Protein AF-A0A7V8ZS52-F1 (afdb_monomer_lite)

pLDDT: mean 86.63, std 11.84, range [54.47, 98.31]

Secondary structure (DSSP, 8-state):
---HHHHHHHHHSHHHHHHHHHHSEEETTTTEEE--HHHHTT------TTS-HHHHHHHHHHHHHHTTSPPPPSS-HHHHHHHHHHHTT-HHHHHTS----GGG-HHHHHHHHHHHHHTT---HHHHHHHHHHHHHHHHHHHHHHHHHHHHHHHHHHHHHHSSS--HHHHHHHHHHHHHHH-GGG---IIIIIS-TTS---PPPPPTT----

Sequence (212 aa):
MDDPFLWGGLLNATLVMLSSFQFGRSMGNEGNWSTMVVDVNLMLVPDPRDADSKALTRVAKAFNELKKRKALQFLSERRMREMAYRRGSKEAALESLSDVSELEMPDRRELDDAVLQLIGIKSRAERKTMIDALYAYLREFFEATRQKEEKAIANKNTSKRRAAASPNDIADQIYQQLSEHEPRWLRHYDPDFVSSYRDYMVYETPDDGEPM

Foldseek 3Di:
DPDPLLVLLQCLALQQVVQCVVQWDDDPLQRDTDDDPVSVVRTDTQDQPPFDPVLSVQLSVLSVVVVVDDAFALFFPLVLCVLVCVVVVNVVVSVPGDRDHNLPDVSNLSSNLSSCVRNPPVDSVVSVVVSVVSSVVVSVVVVVSSVSVSVVVVVVVVCVVDPHQDPVNVVVVVVVVCVVPPVVVDDDCPPRVPPPPDDDDDDDQDPVRDDD

Radius of gyration: 29.05 Å; chains: 1; bounding box: 70×57×80 Å

Structure (mmCIF, N/CA/C/O backbone):
data_AF-A0A7V8ZS52-F1
#
_entry.id   AF-A0A7V8ZS52-F1
#
loop_
_atom_site.group_PDB
_atom_site.id
_atom_site.type_symbol
_atom_site.label_atom_id
_atom_site.label_alt_id
_atom_site.label_comp_id
_atom_site.label_asym_id
_atom_site.label_entity_id
_atom_site.label_seq_id
_atom_site.pdbx_PDB_ins_code
_atom_site.Cartn_x
_atom_site.Cartn_y
_atom_site.Cartn_z
_atom_site.occupancy
_atom_site.B_iso_or_equiv
_atom_site.auth_seq_id
_atom_site.auth_comp_id
_atom_site.auth_asym_id
_atom_site.auth_atom_id
_atom_site.pdbx_PDB_model_num
ATOM 1 N N . MET A 1 1 ? -26.255 2.587 11.596 1.00 61.72 1 MET A N 1
ATOM 2 C CA . MET A 1 1 ? -25.104 1.919 10.954 1.00 61.72 1 MET A CA 1
ATOM 3 C C . MET A 1 1 ? -24.668 2.640 9.669 1.00 61.72 1 MET A C 1
ATOM 5 O O . MET A 1 1 ? -23.772 2.154 8.991 1.00 61.72 1 MET A O 1
ATOM 9 N N . ASP A 1 2 ? -25.223 3.829 9.390 1.00 78.25 2 ASP A N 1
ATOM 10 C CA . ASP A 1 2 ? -24.939 4.634 8.193 1.00 78.25 2 ASP A CA 1
ATOM 11 C C . ASP A 1 2 ? -24.047 5.834 8.529 1.00 78.25 2 ASP A C 1
ATOM 13 O O . ASP A 1 2 ? -24.386 6.973 8.229 1.00 78.25 2 ASP A O 1
ATOM 17 N N . ASP A 1 3 ? -22.933 5.603 9.227 1.00 90.75 3 ASP A N 1
ATOM 18 C CA . ASP A 1 3 ? -21.923 6.649 9.413 1.00 90.75 3 ASP A CA 1
ATOM 19 C C . ASP A 1 3 ? -20.982 6.648 8.193 1.00 90.75 3 ASP A C 1
ATOM 21 O O . ASP A 1 3 ? -20.223 5.685 8.014 1.00 90.75 3 ASP A O 1
ATOM 25 N N . PRO A 1 4 ? -20.993 7.697 7.344 1.00 94.00 4 PRO A N 1
ATOM 26 C CA . PRO A 1 4 ? -20.121 7.764 6.176 1.00 94.00 4 PRO A CA 1
ATOM 27 C C . PRO A 1 4 ? -18.636 7.764 6.545 1.00 94.00 4 PRO A C 1
ATOM 29 O O . PRO A 1 4 ? -17.811 7.300 5.759 1.00 94.00 4 PRO A O 1
ATOM 32 N N . PHE A 1 5 ? -18.275 8.268 7.730 1.00 96.12 5 PHE A N 1
ATOM 33 C CA . PHE A 1 5 ? -16.885 8.292 8.178 1.00 96.12 5 PHE A CA 1
ATOM 34 C C . PHE A 1 5 ? -16.399 6.917 8.609 1.00 96.12 5 PHE A C 1
ATOM 36 O O . PHE A 1 5 ? -15.251 6.569 8.335 1.00 96.12 5 PHE A O 1
ATOM 43 N N . LEU A 1 6 ? -17.268 6.124 9.234 1.00 96.06 6 LEU A N 1
ATOM 44 C CA . LEU A 1 6 ? -16.971 4.736 9.559 1.00 96.06 6 LEU A CA 1
ATOM 45 C C . LEU A 1 6 ? -16.709 3.933 8.283 1.00 96.06 6 LEU A C 1
ATOM 47 O O . LEU A 1 6 ? -15.631 3.363 8.139 1.00 96.06 6 LEU A O 1
ATOM 51 N N . TRP A 1 7 ? -17.655 3.929 7.338 1.00 95.38 7 TRP A N 1
ATOM 52 C CA . TRP A 1 7 ? -17.501 3.188 6.082 1.00 95.38 7 TRP A CA 1
ATOM 53 C C . TRP A 1 7 ? -16.330 3.702 5.248 1.00 95.38 7 TRP A C 1
ATOM 55 O O . TRP A 1 7 ? -15.560 2.904 4.718 1.00 95.38 7 TRP A O 1
ATOM 65 N N . GLY A 1 8 ? -16.141 5.022 5.191 1.00 95.25 8 GLY A N 1
ATOM 66 C CA . GLY A 1 8 ? -14.978 5.625 4.552 1.00 95.25 8 GLY A CA 1
ATOM 67 C C . GLY A 1 8 ? -13.664 5.138 5.162 1.00 95.25 8 GLY A C 1
ATOM 68 O O . GLY A 1 8 ? -12.748 4.786 4.420 1.00 95.25 8 GLY A O 1
ATOM 69 N N . GLY A 1 9 ? -13.591 5.034 6.491 1.00 96.88 9 GLY A N 1
ATOM 70 C CA . GLY A 1 9 ? -12.429 4.501 7.196 1.00 96.88 9 GLY A CA 1
ATOM 71 C C . GLY A 1 9 ? -12.190 3.018 6.941 1.00 96.88 9 GLY A C 1
ATOM 72 O O . GLY A 1 9 ? -11.068 2.635 6.619 1.00 96.88 9 GLY A O 1
ATOM 73 N N . LEU A 1 10 ? -13.237 2.193 7.018 1.00 96.31 10 LEU A N 1
ATOM 74 C CA . LEU A 1 10 ? -13.138 0.7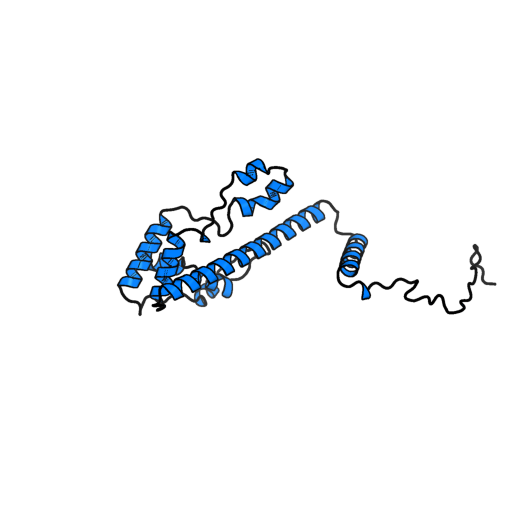57 6.749 1.00 96.31 10 LEU A CA 1
ATOM 75 C C . LEU A 1 10 ? -12.646 0.484 5.325 1.00 96.31 10 LEU A C 1
ATOM 77 O O . LEU A 1 10 ? -11.721 -0.299 5.139 1.00 96.31 10 LEU A O 1
ATOM 81 N N . LEU A 1 11 ? -13.212 1.168 4.330 1.00 94.81 11 LEU A N 1
ATOM 82 C CA . LEU A 1 11 ? -12.857 0.971 2.923 1.00 94.81 11 LEU A CA 1
ATOM 83 C C . LEU A 1 11 ? -11.490 1.569 2.549 1.00 94.81 11 LEU A C 1
ATOM 85 O O . LEU A 1 11 ? -10.880 1.116 1.585 1.00 94.81 11 LEU A O 1
ATOM 89 N N . ASN A 1 12 ? -10.987 2.555 3.304 1.00 95.31 12 ASN A N 1
ATOM 90 C CA . ASN A 1 12 ? -9.636 3.109 3.122 1.00 95.31 12 ASN A CA 1
ATOM 91 C C . ASN A 1 12 ? -8.557 2.378 3.932 1.00 95.31 12 ASN A C 1
ATOM 93 O O . ASN A 1 12 ? -7.375 2.715 3.813 1.00 95.31 12 ASN A O 1
ATOM 97 N N . ALA A 1 13 ? -8.940 1.384 4.735 1.00 96.19 13 ALA A N 1
ATOM 98 C CA . ALA A 1 13 ? -7.996 0.571 5.477 1.00 96.19 13 ALA A CA 1
ATOM 99 C C . ALA A 1 13 ? -7.045 -0.155 4.522 1.00 96.19 13 ALA A C 1
ATOM 101 O O . ALA A 1 13 ? -7.438 -0.711 3.492 1.00 96.19 13 ALA A O 1
ATOM 102 N N . THR A 1 14 ? -5.778 -0.219 4.901 1.00 95.62 14 THR A N 1
ATOM 103 C CA . THR A 1 14 ? -4.733 -0.888 4.132 1.00 95.62 14 THR A CA 1
ATOM 104 C C . THR A 1 14 ? -5.001 -2.393 4.002 1.00 95.62 14 THR A C 1
ATOM 106 O O . THR A 1 14 ? -4.672 -2.995 2.982 1.00 95.62 14 THR A O 1
ATOM 109 N N . LEU A 1 15 ? -5.703 -2.992 4.968 1.00 94.06 15 LEU A N 1
ATOM 110 C CA . LEU A 1 15 ? -6.184 -4.372 4.873 1.00 94.06 15 LEU A CA 1
ATOM 111 C C . LEU A 1 15 ? -7.194 -4.574 3.725 1.00 94.06 15 LEU A C 1
ATOM 113 O O . LEU A 1 15 ? -7.116 -5.563 3.000 1.00 94.06 15 LEU A O 1
ATOM 117 N N . VAL A 1 16 ? -8.115 -3.627 3.519 1.00 93.94 16 VAL A N 1
ATOM 118 C CA . VAL A 1 16 ? -9.109 -3.706 2.432 1.00 93.94 16 VAL A CA 1
ATOM 119 C C . VAL A 1 16 ? -8.445 -3.492 1.074 1.00 93.94 16 VAL A C 1
ATOM 121 O O . VAL A 1 16 ? -8.794 -4.155 0.099 1.00 93.94 16 VAL A O 1
ATOM 124 N N . MET A 1 17 ? -7.419 -2.642 1.012 1.00 91.12 17 MET A N 1
ATOM 125 C CA . MET A 1 17 ? -6.583 -2.516 -0.181 1.00 91.12 17 MET A CA 1
ATOM 126 C C . MET A 1 17 ? -5.888 -3.840 -0.531 1.00 91.12 17 MET A C 1
ATOM 128 O O . MET A 1 17 ? -5.939 -4.250 -1.688 1.00 91.12 17 MET A O 1
ATOM 132 N N . LEU A 1 18 ? -5.313 -4.559 0.441 1.00 90.94 18 LEU A N 1
ATOM 133 C CA . LEU A 1 18 ? -4.765 -5.897 0.178 1.00 90.94 18 LEU A CA 1
ATOM 134 C C . LEU A 1 18 ? -5.826 -6.848 -0.367 1.00 90.94 18 LEU A C 1
ATOM 136 O O . LEU A 1 18 ? -5.561 -7.593 -1.309 1.00 90.94 18 LEU A O 1
ATOM 140 N N . SER A 1 19 ? -7.039 -6.793 0.184 1.00 92.25 19 SER A N 1
ATOM 141 C CA . SER A 1 19 ? -8.140 -7.574 -0.363 1.00 92.25 19 SER A CA 1
ATOM 142 C C . SER A 1 19 ? -8.428 -7.212 -1.822 1.00 92.25 19 SER A C 1
ATOM 144 O O . SER A 1 19 ? -8.716 -8.108 -2.612 1.00 92.25 19 SER A O 1
ATOM 146 N N . SER A 1 20 ? -8.327 -5.937 -2.207 1.00 89.44 20 SER A N 1
ATOM 147 C CA . SER A 1 20 ? -8.485 -5.542 -3.610 1.00 89.44 20 SER A CA 1
ATOM 148 C C . SER A 1 20 ? -7.371 -6.085 -4.509 1.00 89.44 20 SER A C 1
ATOM 150 O O . SER A 1 20 ? -7.645 -6.407 -5.657 1.00 89.44 20 SER A O 1
ATOM 152 N N . PHE A 1 21 ? -6.150 -6.273 -4.001 1.00 87.75 21 PHE A N 1
ATOM 153 C CA . PHE A 1 21 ? -5.075 -6.914 -4.770 1.00 87.75 21 PHE A CA 1
ATOM 154 C C . PHE A 1 21 ? -5.267 -8.421 -4.908 1.00 87.75 21 PHE A C 1
ATOM 156 O O . PHE A 1 21 ? -4.895 -8.990 -5.927 1.00 87.75 21 PHE A O 1
ATOM 163 N N . GLN A 1 22 ? -5.852 -9.062 -3.896 1.00 88.75 22 GLN A N 1
ATOM 164 C CA . GLN A 1 22 ? -6.086 -10.501 -3.906 1.00 88.75 22 GLN A CA 1
ATOM 165 C C . GLN A 1 22 ? -7.183 -10.914 -4.896 1.00 88.75 22 GLN A C 1
ATOM 167 O O . GLN A 1 22 ? -7.050 -11.940 -5.560 1.00 88.75 22 GLN A O 1
ATOM 172 N N . PHE A 1 23 ? -8.277 -10.151 -4.958 1.00 88.19 23 PHE A N 1
ATOM 173 C CA . PHE A 1 23 ? -9.444 -10.497 -5.782 1.00 88.19 23 PHE A CA 1
ATOM 174 C C . PHE A 1 23 ? -9.564 -9.660 -7.053 1.00 88.19 23 PHE A C 1
ATOM 176 O O . PHE A 1 23 ? -10.202 -10.094 -8.009 1.00 88.19 23 PHE A O 1
ATOM 183 N N . GLY A 1 24 ? -8.969 -8.468 -7.073 1.00 82.81 24 GLY A N 1
ATOM 184 C CA . GLY A 1 24 ? -8.930 -7.619 -8.253 1.00 82.81 24 GLY A CA 1
ATOM 185 C C . GLY A 1 24 ? -7.983 -8.167 -9.313 1.00 82.81 24 GLY A C 1
ATOM 186 O O . GLY A 1 24 ? -7.131 -9.023 -9.068 1.00 82.81 24 GLY A O 1
ATOM 187 N N . ARG A 1 25 ? -8.131 -7.654 -10.532 1.00 78.25 25 ARG A N 1
ATOM 188 C CA . ARG A 1 25 ? -7.316 -8.079 -11.672 1.00 78.25 25 ARG A CA 1
ATOM 189 C C . ARG A 1 25 ? -6.216 -7.068 -11.925 1.00 78.25 25 ARG A C 1
ATOM 191 O O . ARG A 1 25 ? -6.481 -5.866 -11.994 1.00 78.25 25 ARG A O 1
ATOM 198 N N . SER A 1 26 ? -4.995 -7.555 -12.125 1.00 72.94 26 SER A N 1
ATOM 199 C CA . SER A 1 26 ? -3.917 -6.723 -12.649 1.00 72.94 26 SER A CA 1
ATOM 200 C C . SER A 1 26 ? -4.235 -6.323 -14.093 1.00 72.94 26 SER A C 1
ATOM 202 O O . SER A 1 26 ? -4.586 -7.150 -14.935 1.00 72.94 26 SER A O 1
ATOM 204 N N . MET A 1 27 ? -4.142 -5.027 -14.376 1.00 71.38 27 MET A N 1
ATOM 205 C CA . MET A 1 27 ? -4.401 -4.439 -15.684 1.00 71.38 27 MET A CA 1
ATOM 206 C C . MET A 1 27 ? -3.083 -3.964 -16.289 1.00 71.38 27 MET A C 1
ATOM 208 O O . MET A 1 27 ? -2.566 -2.897 -15.958 1.00 71.38 27 MET A O 1
ATOM 212 N N . GLY A 1 28 ? -2.554 -4.762 -17.215 1.00 63.59 28 GLY A N 1
ATOM 213 C CA . GLY A 1 28 ? -1.303 -4.465 -17.909 1.00 63.59 28 GLY A CA 1
ATOM 214 C C . GLY A 1 28 ? -0.057 -4.652 -17.039 1.00 63.59 28 GLY A C 1
ATOM 215 O O . GLY A 1 28 ? -0.090 -5.270 -15.978 1.00 63.59 28 GLY A O 1
ATOM 216 N N . ASN A 1 29 ? 1.067 -4.120 -17.521 1.00 59.81 29 ASN A N 1
ATOM 217 C CA . ASN A 1 29 ? 2.381 -4.265 -16.882 1.00 59.81 29 ASN A CA 1
ATOM 218 C C . ASN A 1 29 ? 2.731 -3.104 -15.930 1.00 59.81 29 ASN A C 1
ATOM 220 O O . ASN A 1 29 ? 3.839 -3.075 -15.402 1.00 59.81 29 ASN A O 1
ATOM 224 N N . GLU A 1 30 ? 1.812 -2.152 -15.739 1.00 59.56 30 GLU A N 1
ATOM 225 C CA . GLU A 1 30 ? 2.047 -0.853 -15.081 1.00 59.56 30 GLU A CA 1
ATOM 226 C C . GLU A 1 30 ? 1.413 -0.763 -13.688 1.00 59.56 30 GLU A C 1
ATOM 228 O O . GLU A 1 30 ? 0.893 0.278 -13.296 1.00 59.56 30 GLU A O 1
ATOM 233 N N . GLY A 1 31 ? 1.340 -1.890 -12.973 1.00 62.72 31 GLY A N 1
ATOM 234 C CA . GLY A 1 31 ? 0.868 -1.898 -11.585 1.00 62.72 31 GLY A CA 1
ATOM 235 C C . GLY A 1 31 ? -0.585 -1.477 -11.371 1.00 62.72 31 GLY A C 1
ATOM 236 O O . GLY A 1 31 ? -1.010 -1.341 -10.229 1.00 62.72 31 GLY A O 1
ATOM 237 N N . ASN A 1 32 ? -1.346 -1.260 -12.443 1.00 70.12 32 ASN A N 1
ATOM 238 C CA . ASN A 1 32 ? -2.725 -0.817 -12.369 1.00 70.12 32 ASN A CA 1
ATOM 239 C C . ASN A 1 32 ? -3.626 -2.008 -12.027 1.00 70.12 32 ASN A C 1
ATOM 241 O O . ASN A 1 32 ? -3.388 -3.129 -12.483 1.00 70.12 32 ASN A O 1
ATOM 245 N N . TRP A 1 33 ? -4.671 -1.776 -11.243 1.00 73.94 33 TRP A N 1
ATOM 246 C CA . TRP A 1 33 ? -5.646 -2.803 -10.894 1.00 73.94 33 TRP A CA 1
ATOM 247 C C . TRP A 1 33 ? -7.045 -2.327 -11.244 1.00 73.94 33 TRP A C 1
ATOM 249 O O . TRP A 1 33 ? -7.384 -1.151 -11.113 1.00 73.94 33 TRP A O 1
ATOM 259 N N . SER A 1 34 ? -7.870 -3.258 -11.704 1.00 77.00 34 SER A N 1
ATOM 260 C CA . SER A 1 34 ? -9.293 -3.016 -11.882 1.00 77.00 34 SER A CA 1
ATOM 261 C C . SER A 1 34 ? -10.058 -3.863 -10.884 1.00 77.00 34 SER A C 1
ATOM 263 O O . SER A 1 34 ? -9.883 -5.082 -10.830 1.00 77.00 34 SER A O 1
ATOM 265 N N . THR A 1 35 ? -10.893 -3.188 -10.099 1.00 77.94 35 THR A N 1
ATOM 266 C CA . THR A 1 35 ? -11.870 -3.815 -9.215 1.00 77.94 35 THR A CA 1
ATOM 267 C C . THR A 1 35 ? -13.235 -3.697 -9.876 1.00 77.94 35 THR A C 1
ATOM 269 O O . THR A 1 35 ? -13.808 -2.609 -9.959 1.00 77.94 35 THR A O 1
ATOM 272 N N . MET A 1 36 ? -13.750 -4.813 -10.378 1.00 80.88 36 MET A N 1
ATOM 273 C CA . MET A 1 36 ? -15.095 -4.912 -10.936 1.00 80.88 36 MET A CA 1
ATOM 274 C C . MET A 1 36 ? -16.108 -5.214 -9.829 1.00 80.88 36 MET A C 1
ATOM 276 O O . MET A 1 36 ? -15.751 -5.672 -8.747 1.00 80.88 36 MET A O 1
ATOM 280 N N . VAL A 1 37 ? -17.401 -5.030 -10.111 1.00 83.56 37 VAL A N 1
ATOM 281 C CA . VAL A 1 37 ? -18.483 -5.326 -9.146 1.00 83.56 37 VAL A CA 1
ATOM 282 C C . VAL A 1 37 ? -18.408 -6.765 -8.617 1.00 83.56 37 VAL A C 1
ATOM 284 O O . VAL A 1 37 ? -18.647 -7.002 -7.438 1.00 83.56 37 VAL A O 1
ATOM 287 N N . VAL A 1 38 ? -18.033 -7.726 -9.469 1.00 83.12 38 VAL A N 1
ATOM 288 C CA . VAL A 1 38 ? -17.851 -9.126 -9.054 1.00 83.12 38 VAL A CA 1
ATOM 289 C C . VAL A 1 38 ? -16.700 -9.297 -8.058 1.00 83.12 38 VAL A C 1
ATOM 291 O O . VAL A 1 38 ? -16.823 -10.100 -7.139 1.00 83.12 38 VAL A O 1
ATOM 294 N N . ASP A 1 39 ? -15.631 -8.511 -8.187 1.00 84.94 39 ASP A N 1
ATOM 295 C CA . ASP A 1 39 ? -14.475 -8.573 -7.291 1.00 84.94 39 ASP A CA 1
ATOM 296 C C . ASP A 1 39 ? -14.829 -7.953 -5.931 1.00 84.94 39 ASP A C 1
ATOM 298 O O . ASP A 1 39 ? -14.468 -8.501 -4.893 1.00 84.94 39 ASP A O 1
ATOM 302 N N . VAL A 1 40 ? -15.619 -6.867 -5.923 1.00 85.69 40 VAL A N 1
ATOM 303 C CA . VAL A 1 40 ? -16.125 -6.232 -4.688 1.00 85.69 40 VAL A CA 1
ATOM 304 C C . VAL A 1 40 ? -16.913 -7.224 -3.832 1.00 85.69 40 VAL A C 1
ATOM 306 O O . VAL A 1 40 ? -16.764 -7.222 -2.614 1.00 85.69 40 VAL A O 1
ATOM 309 N N . ASN A 1 41 ? -17.695 -8.112 -4.452 1.00 87.44 41 ASN A N 1
ATOM 310 C CA . ASN A 1 41 ? -18.450 -9.141 -3.729 1.00 87.44 41 ASN A CA 1
ATOM 311 C C . ASN A 1 41 ? -17.559 -10.210 -3.071 1.00 87.44 41 ASN A C 1
ATOM 313 O O . ASN A 1 41 ? -18.029 -10.924 -2.188 1.00 87.44 41 ASN A O 1
ATOM 317 N N . LEU A 1 42 ? -16.304 -10.346 -3.507 1.00 89.00 42 LEU A N 1
ATOM 318 C CA . LEU A 1 42 ? -15.332 -11.290 -2.948 1.00 89.00 42 LEU A CA 1
ATOM 319 C C . LEU A 1 42 ? -14.401 -10.639 -1.919 1.00 89.00 42 LEU A C 1
ATOM 321 O O . LEU A 1 42 ? -13.740 -11.350 -1.163 1.00 89.00 42 LEU A O 1
ATOM 325 N N . MET A 1 43 ? -14.328 -9.306 -1.887 1.00 92.12 43 MET A N 1
ATOM 326 C CA . MET A 1 43 ? -13.415 -8.592 -1.004 1.00 92.12 43 MET A CA 1
ATOM 327 C C . MET A 1 43 ? -13.729 -8.841 0.474 1.00 92.12 43 MET A C 1
ATOM 329 O O . MET A 1 43 ? -14.865 -8.743 0.934 1.00 92.12 43 MET A O 1
ATOM 333 N N . LEU A 1 44 ? -12.672 -9.094 1.237 1.00 93.25 44 LEU A N 1
ATOM 334 C CA . LEU A 1 44 ? -12.694 -9.154 2.685 1.00 93.25 44 LEU A CA 1
ATOM 335 C C . LEU A 1 44 ? -12.695 -7.725 3.230 1.00 93.25 44 LEU A C 1
ATOM 337 O O . LEU A 1 44 ? -11.704 -6.998 3.134 1.00 93.25 44 LEU A O 1
ATOM 341 N N . VAL A 1 45 ? -13.826 -7.336 3.809 1.00 93.44 45 VAL A N 1
ATOM 342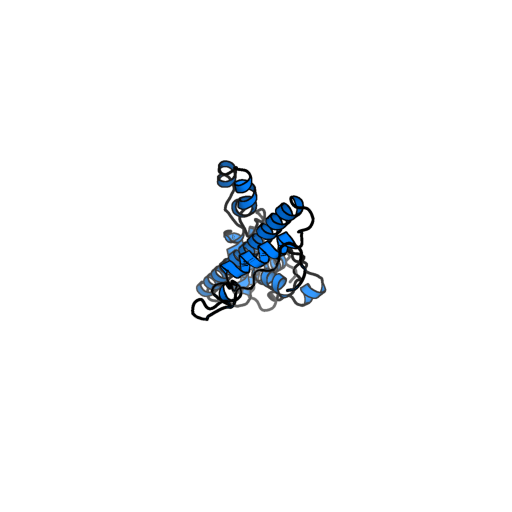 C CA . VAL A 1 45 ? -14.027 -6.031 4.441 1.00 93.44 45 VAL A CA 1
ATOM 343 C C . VAL A 1 45 ? -14.332 -6.250 5.924 1.00 93.44 45 VAL A C 1
ATOM 345 O O . VAL A 1 45 ? -15.125 -7.137 6.244 1.00 93.44 45 VAL A O 1
ATOM 348 N N . PRO A 1 46 ? -13.721 -5.476 6.841 1.00 94.00 46 PRO A N 1
ATOM 349 C CA . PRO A 1 46 ? -14.059 -5.536 8.257 1.00 94.00 46 PRO A CA 1
ATOM 350 C C . PRO A 1 46 ? -15.558 -5.343 8.501 1.00 94.00 46 PRO A C 1
ATOM 352 O O . PRO A 1 46 ? -16.155 -4.399 7.984 1.00 94.00 46 PRO A O 1
ATOM 355 N N . ASP A 1 47 ? -16.147 -6.209 9.324 1.00 92.69 47 ASP A N 1
ATOM 356 C CA . ASP A 1 47 ? -17.552 -6.112 9.711 1.00 92.69 47 ASP A CA 1
ATOM 357 C C . ASP A 1 47 ? -17.702 -5.248 10.979 1.00 92.69 47 ASP A C 1
ATOM 359 O O . ASP A 1 47 ? -17.203 -5.629 12.041 1.00 92.69 47 ASP A O 1
ATOM 363 N N . PRO A 1 48 ? -18.371 -4.082 10.913 1.00 93.62 48 PRO A N 1
ATOM 364 C CA . PRO A 1 48 ? -18.559 -3.223 12.078 1.00 93.62 48 PRO A CA 1
ATOM 365 C C . PRO A 1 48 ? -19.659 -3.700 13.040 1.00 93.62 48 PRO A C 1
ATOM 367 O O . PRO A 1 48 ? -19.803 -3.104 14.107 1.00 93.62 48 PRO A O 1
ATOM 370 N N . ARG A 1 49 ? -20.469 -4.710 12.686 1.00 91.00 49 ARG A N 1
ATOM 371 C CA . ARG A 1 49 ? -21.690 -5.071 13.436 1.00 91.00 49 ARG A CA 1
ATOM 372 C C . ARG A 1 49 ? -21.423 -5.569 14.853 1.00 91.00 49 ARG A C 1
ATOM 374 O O . ARG A 1 49 ? -22.186 -5.234 15.754 1.00 91.00 49 ARG A O 1
ATOM 381 N N . ASP A 1 50 ? -20.331 -6.304 15.038 1.00 85.62 50 ASP A N 1
ATOM 382 C CA . ASP A 1 50 ? -19.974 -6.927 16.318 1.00 85.62 50 ASP A CA 1
ATOM 383 C C . ASP A 1 50 ? -18.925 -6.121 17.107 1.00 85.62 50 ASP A C 1
ATOM 385 O O . ASP A 1 50 ? -18.464 -6.541 18.172 1.00 85.62 50 ASP A O 1
ATOM 389 N N . ALA A 1 51 ? -18.520 -4.957 16.593 1.00 90.06 51 ALA A N 1
ATOM 390 C CA . ALA A 1 51 ? -17.464 -4.147 17.182 1.00 90.06 51 ALA A CA 1
ATOM 391 C C . ALA A 1 51 ? -17.968 -3.238 18.315 1.00 90.06 51 ALA A C 1
ATOM 393 O O . ALA A 1 51 ? -19.087 -2.725 18.295 1.00 90.06 51 ALA A O 1
ATOM 394 N N . ASP A 1 52 ? -17.093 -2.957 19.286 1.00 90.56 52 ASP A N 1
ATOM 395 C CA . ASP A 1 52 ? -17.386 -1.979 20.337 1.00 90.56 52 ASP A CA 1
ATOM 396 C C . ASP A 1 52 ? -17.577 -0.569 19.747 1.00 90.56 52 ASP A C 1
ATOM 398 O O . ASP A 1 52 ? -16.805 -0.103 18.904 1.00 90.56 52 ASP A O 1
ATOM 402 N N . SER A 1 53 ? -18.563 0.155 20.275 1.00 92.00 53 SER A N 1
ATOM 403 C CA . SER A 1 53 ? -18.873 1.556 19.965 1.00 92.00 53 SER A CA 1
ATOM 404 C C . SER A 1 53 ? -17.649 2.484 19.977 1.00 92.00 53 SER A C 1
ATOM 406 O O . SER A 1 53 ? -17.536 3.393 19.145 1.00 92.00 53 SER A O 1
ATOM 408 N N . LYS A 1 54 ? -16.686 2.242 20.879 1.00 93.44 54 LYS A N 1
ATOM 409 C CA . LYS A 1 54 ? -15.435 3.011 20.943 1.00 93.44 54 LYS A CA 1
ATOM 410 C C . LYS A 1 54 ? -14.536 2.749 19.738 1.00 93.44 54 LYS A C 1
ATOM 412 O O . LYS A 1 54 ? -13.932 3.692 19.232 1.00 93.44 54 LYS A O 1
ATOM 417 N N . ALA A 1 55 ? -14.455 1.503 19.274 1.00 94.25 55 ALA A N 1
ATOM 418 C CA . ALA A 1 55 ? -13.676 1.141 18.094 1.00 94.25 55 ALA A CA 1
ATOM 419 C C . ALA A 1 55 ? -14.286 1.759 16.827 1.00 94.25 55 ALA A C 1
ATOM 421 O O . ALA A 1 55 ? -13.563 2.370 16.042 1.00 94.25 55 ALA A O 1
ATOM 422 N N . LEU A 1 56 ? -15.617 1.715 16.693 1.00 96.44 56 LEU A N 1
ATOM 423 C CA . LEU A 1 56 ? -16.344 2.373 15.599 1.00 96.44 56 LEU A CA 1
ATOM 424 C C . LEU A 1 56 ? -16.040 3.877 15.541 1.00 96.44 56 LEU A C 1
ATOM 426 O O . LEU A 1 56 ? -15.629 4.404 14.506 1.00 96.44 56 LEU A O 1
ATOM 430 N N . THR A 1 57 ? -16.156 4.558 16.686 1.00 96.44 57 THR A N 1
ATOM 431 C CA . THR A 1 57 ? -15.873 5.999 16.801 1.00 96.44 57 THR A CA 1
ATOM 432 C C . THR A 1 57 ? -14.414 6.316 16.473 1.00 96.44 57 THR A C 1
ATOM 434 O O . THR A 1 57 ? -14.116 7.333 15.843 1.00 96.44 57 THR A O 1
ATOM 437 N N . ARG A 1 58 ? -13.482 5.449 16.888 1.00 97.25 58 ARG A N 1
ATOM 438 C CA . ARG A 1 58 ? -12.054 5.627 16.620 1.00 97.25 58 ARG A CA 1
ATOM 439 C C . ARG A 1 58 ? -11.748 5.553 15.125 1.00 97.25 58 ARG A C 1
ATOM 441 O O . ARG A 1 58 ? -11.022 6.414 14.637 1.00 97.25 58 ARG A O 1
ATOM 448 N N . VAL A 1 59 ? -12.336 4.597 14.404 1.00 97.88 59 VAL A N 1
ATOM 449 C CA . VAL A 1 59 ? -12.185 4.480 12.942 1.00 97.88 59 VAL A CA 1
ATOM 450 C C . VAL A 1 59 ? -12.738 5.715 12.235 1.00 97.88 59 VAL A C 1
ATOM 452 O O . VAL A 1 59 ? -12.026 6.330 11.441 1.00 97.88 59 VAL A O 1
ATOM 455 N N . ALA A 1 60 ? -13.963 6.131 12.570 1.00 97.75 60 ALA A N 1
ATOM 456 C CA . ALA A 1 60 ? -14.580 7.318 11.981 1.00 97.75 60 ALA A CA 1
ATOM 457 C C . ALA A 1 60 ? -13.727 8.580 12.204 1.00 97.75 60 ALA A C 1
ATOM 459 O O . ALA A 1 60 ? -13.493 9.363 11.280 1.00 97.75 60 ALA A O 1
ATOM 460 N N . LYS A 1 61 ? -13.189 8.754 13.419 1.00 98.00 61 LYS A N 1
ATOM 461 C CA . LYS A 1 61 ? -12.296 9.870 13.750 1.00 98.00 61 LYS A CA 1
ATOM 462 C C . LYS A 1 61 ? -10.977 9.799 12.982 1.00 98.00 61 LYS A C 1
ATOM 464 O O . LYS A 1 61 ? -10.564 10.813 12.425 1.00 98.00 61 LYS A O 1
ATOM 469 N N . ALA A 1 62 ? -10.331 8.634 12.938 1.00 98.06 62 ALA A N 1
ATOM 470 C CA . ALA A 1 62 ? -9.068 8.451 12.228 1.00 98.06 62 ALA A CA 1
ATOM 471 C C . ALA A 1 62 ? -9.218 8.766 10.733 1.00 98.06 62 ALA A C 1
ATOM 473 O O . ALA A 1 62 ? -8.412 9.504 10.169 1.00 98.06 62 ALA A O 1
ATOM 474 N N . PHE A 1 63 ? -10.307 8.308 10.112 1.00 98.00 63 PHE A N 1
ATOM 475 C CA . PHE A 1 63 ? -10.610 8.640 8.724 1.00 98.00 63 PHE A CA 1
ATOM 476 C C . PHE A 1 63 ? -10.903 10.130 8.523 1.00 98.00 63 PHE A C 1
ATOM 478 O O . PHE A 1 63 ? -10.430 10.732 7.558 1.00 98.00 63 PHE A O 1
ATOM 485 N N . ASN A 1 64 ? -11.645 10.753 9.445 1.00 97.56 64 ASN A N 1
ATOM 486 C CA . ASN A 1 64 ? -11.914 12.187 9.391 1.00 97.56 64 ASN A CA 1
ATOM 487 C C . ASN A 1 64 ? -10.634 13.033 9.482 1.00 97.56 64 ASN A C 1
ATOM 489 O O . ASN A 1 64 ? -10.589 14.096 8.868 1.00 97.56 64 ASN A O 1
ATOM 493 N N . GLU A 1 65 ? -9.608 12.583 10.209 1.00 97.56 65 GLU A N 1
ATOM 494 C CA . GLU A 1 65 ? -8.286 13.219 10.194 1.00 97.56 65 GLU A CA 1
ATOM 495 C C . GLU A 1 65 ? -7.548 12.961 8.877 1.00 97.56 65 GLU A C 1
ATOM 497 O O . GLU A 1 65 ? -7.088 13.913 8.248 1.00 97.56 65 GLU A O 1
ATOM 502 N N . LEU A 1 66 ? -7.516 11.709 8.410 1.00 96.69 66 LEU A N 1
ATOM 503 C CA . LEU A 1 66 ? -6.817 11.322 7.182 1.00 96.69 66 LEU A CA 1
ATOM 504 C C . LEU A 1 66 ? -7.292 12.108 5.953 1.00 96.69 66 LEU A C 1
ATOM 506 O O . LEU A 1 66 ? -6.483 12.573 5.152 1.00 96.69 66 LEU A O 1
ATOM 510 N N . LYS A 1 67 ? -8.604 12.330 5.814 1.00 95.94 67 LYS A N 1
ATOM 511 C CA . LYS A 1 67 ? -9.157 13.068 4.665 1.00 95.94 67 LYS A CA 1
ATOM 512 C C . LYS A 1 67 ? -8.816 14.566 4.647 1.00 95.94 67 LYS A C 1
ATOM 514 O O . LYS A 1 67 ? -9.121 15.233 3.660 1.00 95.94 67 LYS A O 1
ATOM 519 N N . LYS A 1 68 ? -8.269 15.133 5.733 1.00 96.50 68 LYS A N 1
ATOM 520 C CA . LYS A 1 68 ? -7.927 16.569 5.796 1.00 96.50 68 LYS A CA 1
ATOM 521 C C . LYS A 1 68 ? -6.701 16.908 4.960 1.00 96.50 68 LYS A C 1
ATOM 523 O O . LYS A 1 68 ? -6.527 18.068 4.594 1.00 96.50 68 LYS A O 1
ATOM 528 N N . ARG A 1 69 ? -5.852 15.921 4.666 1.00 95.31 69 ARG A N 1
ATOM 529 C CA . ARG A 1 69 ? -4.684 16.093 3.801 1.00 95.31 69 ARG A CA 1
ATOM 530 C C . ARG A 1 69 ? -4.922 15.497 2.421 1.00 95.31 69 ARG A C 1
ATOM 532 O O . ARG A 1 69 ? -5.794 14.659 2.211 1.00 95.31 69 ARG A O 1
ATOM 539 N N . LYS A 1 70 ? -4.082 15.903 1.471 1.00 94.75 70 LYS A N 1
ATOM 540 C CA . LYS A 1 70 ? -3.993 15.240 0.171 1.00 94.75 70 LYS A CA 1
ATOM 541 C C . LYS A 1 70 ? -3.346 13.862 0.350 1.00 94.75 70 LYS A C 1
ATOM 543 O O . LYS A 1 70 ? -2.325 13.742 1.031 1.00 94.75 70 LYS A O 1
ATOM 548 N N . ALA A 1 71 ? -3.932 12.843 -0.275 1.00 92.81 71 ALA A N 1
ATOM 549 C CA . ALA A 1 71 ? -3.344 11.509 -0.328 1.00 92.81 71 ALA A CA 1
ATOM 550 C C . ALA A 1 71 ? -2.008 11.541 -1.088 1.00 92.81 71 ALA A C 1
ATOM 552 O O . ALA A 1 71 ? -1.889 12.208 -2.124 1.0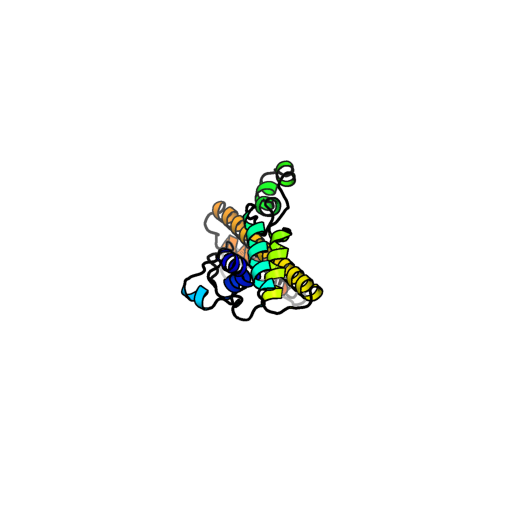0 92.81 71 ALA A O 1
ATOM 553 N N . LEU A 1 72 ? -1.014 10.831 -0.559 1.00 94.75 72 LEU A N 1
ATOM 554 C CA . LEU A 1 72 ? 0.282 10.643 -1.200 1.00 94.75 72 LEU A CA 1
ATOM 555 C C . LEU A 1 72 ? 0.302 9.304 -1.948 1.00 94.75 72 LEU A C 1
ATOM 557 O O . LEU A 1 72 ? -0.616 8.491 -1.854 1.00 94.75 72 LEU A O 1
ATOM 561 N N . GLN A 1 73 ? 1.362 9.082 -2.716 1.00 92.56 73 GLN A N 1
ATOM 562 C CA . GLN A 1 73 ? 1.642 7.790 -3.336 1.00 92.56 73 GLN A CA 1
ATOM 563 C C . GLN A 1 73 ? 2.335 6.863 -2.320 1.00 92.56 73 GLN A C 1
ATOM 565 O O . GLN A 1 73 ? 2.970 7.337 -1.373 1.00 92.56 73 GLN A O 1
ATOM 570 N N . PHE A 1 74 ? 2.235 5.542 -2.503 1.00 93.00 74 PHE A N 1
ATOM 571 C CA . PHE A 1 74 ? 2.940 4.583 -1.634 1.00 93.00 74 PHE A CA 1
ATOM 572 C C . PHE A 1 74 ? 4.450 4.551 -1.866 1.00 93.00 74 PHE A C 1
ATOM 574 O O . PHE A 1 74 ? 5.194 4.228 -0.943 1.00 93.00 74 PHE A O 1
ATOM 581 N N . LEU A 1 75 ? 4.898 4.940 -3.059 1.00 94.25 75 LEU A N 1
ATOM 582 C CA . LEU A 1 75 ? 6.285 5.312 -3.320 1.00 94.25 75 LEU A CA 1
ATOM 583 C C . LEU A 1 75 ? 6.397 6.832 -3.355 1.00 94.25 75 LEU A C 1
ATOM 585 O O . LEU A 1 75 ? 5.486 7.516 -3.821 1.00 94.25 75 LEU A O 1
ATOM 589 N N . SER A 1 76 ? 7.515 7.362 -2.871 1.00 95.44 76 SER A N 1
ATOM 590 C CA . SER A 1 76 ? 7.738 8.802 -2.842 1.00 95.44 76 SER A CA 1
ATOM 591 C C . SER A 1 76 ? 7.820 9.409 -4.245 1.00 95.44 76 SER A C 1
ATOM 593 O O . SER A 1 76 ? 8.157 8.739 -5.224 1.00 95.44 76 SER A O 1
ATOM 595 N N . GLU A 1 77 ? 7.537 10.708 -4.358 1.00 93.75 77 GLU A N 1
ATOM 596 C CA . GLU A 1 77 ? 7.673 11.432 -5.628 1.00 93.75 77 GLU A CA 1
ATOM 597 C C . GLU A 1 77 ? 9.109 11.349 -6.162 1.00 93.75 77 GLU A C 1
ATOM 599 O O . GLU A 1 77 ? 9.315 11.137 -7.362 1.00 93.75 77 GLU A O 1
ATOM 604 N N . ARG A 1 78 ? 10.091 11.450 -5.257 1.00 95.00 78 ARG A N 1
ATOM 605 C CA . ARG A 1 78 ? 11.507 11.235 -5.554 1.00 95.00 78 ARG A CA 1
ATOM 606 C C . ARG A 1 78 ? 11.749 9.848 -6.155 1.00 95.00 78 ARG A C 1
ATOM 608 O O . ARG A 1 78 ? 12.285 9.774 -7.261 1.00 95.00 78 ARG A O 1
ATOM 615 N N . ARG A 1 79 ? 11.299 8.765 -5.508 1.00 95.06 79 ARG A N 1
ATOM 616 C CA . ARG A 1 79 ? 11.469 7.399 -6.039 1.00 95.06 79 ARG A CA 1
ATOM 617 C C . ARG A 1 79 ? 10.791 7.226 -7.399 1.00 95.06 79 ARG A C 1
ATOM 619 O O . ARG A 1 79 ? 11.400 6.700 -8.327 1.00 95.06 79 ARG A O 1
ATOM 626 N N . MET A 1 80 ? 9.569 7.732 -7.565 1.00 92.75 80 MET A N 1
ATOM 627 C CA . MET A 1 80 ? 8.829 7.624 -8.830 1.00 92.75 80 MET A CA 1
ATOM 628 C C . MET A 1 80 ? 9.562 8.279 -10.012 1.00 92.75 80 MET A C 1
ATOM 630 O O . MET A 1 80 ? 9.509 7.765 -11.133 1.00 92.75 80 MET A O 1
ATOM 634 N N . ARG A 1 81 ? 10.265 9.398 -9.784 1.00 92.62 81 ARG A N 1
ATOM 635 C CA . ARG A 1 81 ? 10.961 10.163 -10.837 1.00 92.62 81 ARG A CA 1
ATOM 636 C C . ARG A 1 81 ? 12.427 9.795 -11.044 1.00 92.62 81 ARG A C 1
ATOM 638 O O . ARG A 1 81 ? 13.015 10.230 -12.036 1.00 92.62 81 ARG A O 1
ATOM 645 N N . GLU A 1 82 ? 12.995 8.976 -10.170 1.00 93.81 82 GLU A N 1
ATOM 646 C CA . GLU A 1 82 ? 14.419 8.647 -10.130 1.00 93.81 82 GLU A CA 1
ATOM 647 C C . GLU A 1 82 ? 14.993 8.216 -11.487 1.00 93.81 82 GLU A C 1
ATOM 649 O O . GLU A 1 82 ? 15.914 8.853 -12.002 1.00 93.81 82 GLU A O 1
ATOM 654 N N . MET A 1 83 ? 14.416 7.187 -12.118 1.00 91.50 83 MET A N 1
ATOM 655 C CA . MET A 1 83 ? 14.912 6.670 -13.399 1.00 91.50 83 MET A CA 1
ATOM 656 C C . MET A 1 83 ? 14.865 7.715 -14.522 1.00 91.50 83 MET A C 1
ATOM 658 O O . MET A 1 83 ? 15.785 7.792 -15.338 1.00 91.50 83 MET A O 1
ATOM 662 N N . ALA A 1 84 ? 13.819 8.543 -14.563 1.00 89.62 84 ALA A N 1
ATOM 663 C CA . ALA A 1 84 ? 13.678 9.583 -15.578 1.00 89.62 84 ALA A CA 1
ATOM 664 C C . ALA A 1 84 ? 14.683 10.727 -15.372 1.00 89.62 84 ALA A C 1
ATOM 666 O O . ALA A 1 84 ? 15.254 11.223 -16.342 1.00 89.62 84 ALA A O 1
ATOM 667 N N . TYR A 1 85 ? 14.915 11.131 -14.122 1.00 92.25 85 TYR A N 1
ATOM 668 C CA . TYR A 1 85 ? 15.782 12.264 -13.794 1.00 92.25 85 TYR A CA 1
ATOM 669 C C . TYR A 1 85 ? 17.259 11.906 -13.928 1.00 92.25 85 TYR A C 1
ATOM 671 O O . TYR A 1 85 ? 17.998 12.669 -14.547 1.00 92.25 85 TYR A O 1
ATOM 679 N N . ARG A 1 86 ? 17.673 10.721 -13.460 1.00 92.06 86 ARG A N 1
ATOM 680 C CA . ARG A 1 86 ? 19.050 10.230 -13.639 1.00 92.06 86 ARG A CA 1
ATOM 681 C C . ARG A 1 86 ? 19.406 10.049 -15.117 1.00 92.06 86 ARG A C 1
ATOM 683 O O . ARG A 1 86 ? 20.491 10.413 -15.547 1.00 92.06 86 ARG A O 1
ATOM 690 N N . ARG A 1 87 ? 18.470 9.566 -15.948 1.00 88.25 87 ARG A N 1
ATOM 691 C CA . ARG A 1 87 ? 18.673 9.492 -17.412 1.00 88.25 87 ARG A CA 1
ATOM 692 C C . ARG A 1 87 ? 18.819 10.860 -18.079 1.00 88.25 87 ARG A C 1
ATOM 694 O O . ARG A 1 87 ? 19.402 10.940 -19.154 1.00 88.25 87 ARG A O 1
ATOM 701 N N . GLY A 1 88 ? 18.244 11.902 -17.486 1.00 88.75 88 GLY A N 1
ATOM 702 C CA . GLY A 1 88 ? 18.312 13.272 -17.984 1.00 88.75 88 GLY A CA 1
ATOM 703 C C . GLY A 1 88 ? 19.413 14.120 -17.350 1.00 88.75 88 GLY A C 1
ATOM 704 O O . GLY A 1 88 ? 19.404 15.324 -17.597 1.00 88.75 88 GLY A O 1
ATOM 705 N N . SER A 1 89 ? 20.289 13.536 -16.519 1.00 90.88 89 SER A N 1
ATOM 706 C CA . SER A 1 89 ? 21.313 14.254 -15.741 1.00 90.88 89 SER A CA 1
ATOM 707 C C . SER A 1 89 ? 20.727 15.414 -14.920 1.00 90.88 89 SER A C 1
ATOM 709 O O . SER A 1 89 ? 21.191 16.553 -14.979 1.00 90.88 89 SER A O 1
ATOM 711 N N . LYS A 1 90 ? 19.614 15.138 -14.223 1.00 93.19 90 LYS A N 1
ATOM 712 C CA . LYS A 1 90 ? 18.863 16.097 -13.391 1.00 93.19 90 LYS A CA 1
ATOM 713 C C . LYS A 1 90 ? 18.934 15.751 -11.900 1.00 93.19 90 LYS A C 1
ATOM 715 O O . LYS A 1 90 ? 17.922 15.830 -11.208 1.00 93.19 90 LYS A O 1
ATOM 720 N N . GLU A 1 91 ? 20.104 15.375 -11.400 1.00 92.25 91 GLU A N 1
ATOM 721 C CA . GLU A 1 91 ? 20.324 14.931 -10.015 1.00 92.25 91 GLU A CA 1
ATOM 722 C C . GLU A 1 91 ? 19.911 16.012 -9.007 1.00 92.25 91 GLU A C 1
ATOM 724 O O . GLU A 1 91 ? 19.069 15.773 -8.152 1.00 92.25 91 GLU A O 1
ATOM 729 N N . ALA A 1 92 ? 20.357 17.258 -9.190 1.00 92.75 92 ALA A N 1
ATOM 730 C CA . ALA A 1 92 ? 19.986 18.356 -8.289 1.00 92.75 92 ALA A CA 1
ATOM 731 C C . ALA A 1 92 ? 18.463 18.597 -8.199 1.00 92.75 92 ALA A C 1
ATOM 733 O O . ALA A 1 92 ? 17.954 19.023 -7.164 1.00 92.75 92 ALA A O 1
ATOM 734 N N . ALA A 1 93 ? 17.724 18.319 -9.279 1.00 92.56 93 ALA A N 1
ATOM 735 C CA . ALA A 1 93 ? 16.268 18.428 -9.295 1.00 92.56 93 ALA A CA 1
ATOM 736 C C . ALA A 1 93 ? 15.564 17.175 -8.750 1.00 92.56 93 ALA A C 1
ATOM 738 O O . ALA A 1 93 ? 14.373 17.241 -8.471 1.00 92.56 93 ALA A O 1
ATOM 739 N N . LEU A 1 94 ? 16.261 16.041 -8.648 1.00 93.50 94 LEU A N 1
ATOM 740 C CA . LEU A 1 94 ? 15.764 14.822 -8.017 1.00 93.50 94 LEU A CA 1
ATOM 741 C C . LEU A 1 94 ? 15.875 14.942 -6.495 1.00 93.50 94 LEU A C 1
ATOM 743 O O . LEU A 1 94 ? 14.892 14.697 -5.802 1.00 93.50 94 LEU A O 1
ATOM 747 N N . GLU A 1 95 ? 17.029 15.385 -5.990 1.00 93.44 95 GLU A N 1
ATOM 748 C CA . GLU A 1 95 ? 17.286 15.618 -4.562 1.00 93.44 95 GLU A CA 1
ATOM 749 C C . GLU A 1 95 ? 16.328 16.635 -3.926 1.00 93.44 95 GLU A C 1
ATOM 751 O O . GLU A 1 95 ? 16.057 16.562 -2.729 1.00 93.44 95 GLU A O 1
ATOM 756 N N . SER A 1 96 ? 15.790 17.572 -4.712 1.00 94.69 96 SER A N 1
ATOM 757 C CA . SER A 1 96 ? 14.822 18.561 -4.226 1.00 94.69 96 SER A CA 1
ATOM 758 C C . SER A 1 96 ? 13.391 18.024 -4.095 1.00 94.69 96 SER A C 1
ATOM 760 O O . SER A 1 96 ? 12.532 18.714 -3.542 1.00 94.69 96 SER A O 1
ATOM 762 N N . LEU A 1 97 ? 13.111 16.811 -4.587 1.00 94.56 97 LEU A N 1
ATOM 763 C CA . LEU A 1 97 ? 11.791 16.192 -4.484 1.00 94.56 97 LEU A CA 1
ATOM 764 C C . LEU A 1 97 ? 11.570 15.544 -3.117 1.00 94.56 97 LEU A C 1
ATOM 766 O O . LEU A 1 97 ? 12.481 14.988 -2.496 1.00 94.56 97 LEU A O 1
ATOM 770 N N . SER A 1 98 ? 10.308 15.559 -2.688 1.00 94.56 98 SER A N 1
ATOM 771 C CA . SER A 1 98 ? 9.887 14.907 -1.452 1.00 94.56 98 SER A CA 1
ATOM 772 C C . SER A 1 98 ? 10.109 13.397 -1.518 1.00 94.56 98 SER A C 1
ATOM 774 O O . SER A 1 98 ? 9.748 12.738 -2.498 1.00 94.56 98 SER A O 1
ATOM 776 N N . ASP A 1 99 ? 10.649 12.854 -0.430 1.00 94.88 99 ASP A N 1
ATOM 777 C CA . ASP A 1 99 ? 10.790 11.407 -0.221 1.00 94.88 99 ASP A CA 1
ATOM 778 C C . ASP A 1 99 ? 9.704 10.807 0.651 1.00 94.88 99 ASP A C 1
ATOM 780 O O . ASP A 1 99 ? 9.741 9.633 0.997 1.00 94.88 99 ASP A O 1
ATOM 784 N N . VAL A 1 100 ? 8.748 11.635 1.042 1.00 95.38 100 VAL A N 1
ATOM 785 C CA . VAL A 1 100 ? 7.697 11.224 1.950 1.00 95.38 100 VAL A CA 1
ATOM 786 C C . VAL A 1 100 ? 6.660 10.425 1.169 1.00 95.38 100 VAL A C 1
ATOM 788 O O . VAL A 1 100 ? 6.200 10.852 0.105 1.00 95.38 100 VAL A O 1
ATOM 791 N N . SER A 1 101 ? 6.275 9.275 1.716 1.00 95.75 101 SER A N 1
ATOM 792 C CA . SER A 1 101 ? 5.253 8.392 1.147 1.00 95.75 101 SER A CA 1
ATOM 793 C C . SER A 1 101 ? 4.017 8.282 2.043 1.00 95.75 101 SER A C 1
ATOM 795 O O . SER A 1 101 ? 4.046 8.585 3.235 1.00 95.75 101 SER A O 1
ATOM 797 N N . GLU A 1 102 ? 2.910 7.798 1.480 1.00 96.12 102 GLU A N 1
ATOM 798 C CA . GLU A 1 102 ? 1.654 7.562 2.208 1.00 96.12 102 GLU A CA 1
ATOM 799 C C . GLU A 1 102 ? 1.830 6.583 3.388 1.00 96.12 102 GLU A C 1
ATOM 801 O O . GLU A 1 102 ? 1.202 6.754 4.431 1.00 96.12 102 GLU A O 1
ATOM 806 N N . LEU A 1 103 ? 2.728 5.595 3.268 1.00 95.50 103 LEU A N 1
ATOM 807 C CA . LEU A 1 103 ? 3.000 4.590 4.312 1.00 95.50 103 LEU A CA 1
ATOM 808 C C . LEU A 1 103 ? 3.788 5.150 5.512 1.00 95.50 103 LEU A C 1
ATOM 810 O O . LEU A 1 103 ? 3.944 4.482 6.536 1.00 95.50 103 LEU A O 1
ATOM 814 N N . GLU A 1 104 ? 4.300 6.373 5.415 1.00 95.38 104 GLU A N 1
ATOM 815 C CA . GLU A 1 104 ? 4.962 7.067 6.525 1.00 95.38 104 GLU A CA 1
ATOM 816 C C . GLU A 1 104 ? 4.003 7.961 7.307 1.00 95.38 104 GLU A C 1
ATOM 818 O O . GLU A 1 104 ? 4.349 8.457 8.380 1.00 95.38 104 GLU A O 1
ATOM 823 N N . MET A 1 105 ? 2.782 8.151 6.803 1.00 96.81 105 MET A N 1
ATOM 824 C CA . MET A 1 105 ? 1.845 9.090 7.393 1.00 96.81 105 MET A CA 1
ATOM 825 C C . MET A 1 105 ? 1.262 8.555 8.710 1.00 96.81 105 MET A C 1
ATOM 827 O O . MET A 1 105 ? 0.742 7.433 8.761 1.00 96.81 105 MET A O 1
ATOM 831 N N . PRO A 1 106 ? 1.339 9.340 9.803 1.00 97.19 106 PRO A N 1
ATOM 832 C CA . PRO A 1 106 ? 0.879 8.892 11.114 1.00 97.19 106 PRO A CA 1
ATOM 833 C C . PRO A 1 106 ? -0.642 8.719 11.169 1.00 97.19 106 PRO A C 1
ATOM 835 O O . PRO A 1 106 ? -1.125 7.830 11.861 1.00 97.19 106 PRO A O 1
ATOM 838 N N . ASP A 1 107 ? -1.398 9.520 10.417 1.00 97.44 107 ASP A N 1
ATOM 839 C CA . ASP A 1 107 ? -2.857 9.406 10.326 1.00 97.44 107 ASP A CA 1
ATOM 840 C C . ASP A 1 107 ? -3.306 8.115 9.623 1.00 97.44 107 ASP A C 1
ATOM 842 O O . ASP A 1 107 ? -4.261 7.473 10.056 1.00 97.44 107 ASP A O 1
ATOM 846 N N . ARG A 1 108 ? -2.570 7.682 8.595 1.00 97.56 108 ARG A N 1
ATOM 847 C CA . ARG A 1 108 ? -2.762 6.406 7.904 1.00 97.56 108 ARG A CA 1
ATOM 848 C C . ARG A 1 108 ? -2.526 5.238 8.850 1.00 97.56 108 ARG A C 1
ATOM 850 O O . ARG A 1 108 ? -3.371 4.356 8.959 1.00 97.56 108 ARG A O 1
ATOM 857 N N . ARG A 1 109 ? -1.420 5.283 9.602 1.00 97.69 109 ARG A N 1
ATOM 858 C CA . ARG A 1 109 ? -1.126 4.295 10.653 1.00 97.69 109 ARG A CA 1
ATOM 859 C C . ARG A 1 109 ? -2.191 4.268 11.747 1.00 97.69 109 ARG A C 1
ATOM 861 O O . ARG A 1 109 ? -2.527 3.190 12.221 1.00 97.69 109 ARG A O 1
ATOM 868 N N . GLU A 1 110 ? -2.715 5.423 12.150 1.00 98.12 110 GLU A N 1
ATOM 869 C CA . GLU A 1 110 ? -3.783 5.494 13.152 1.00 98.12 110 GLU A CA 1
ATOM 870 C C . GLU A 1 110 ? -5.089 4.879 12.637 1.00 98.12 110 GLU A C 1
ATOM 872 O O . GLU A 1 110 ? -5.753 4.164 13.387 1.00 98.12 110 GLU A O 1
ATOM 877 N N . LEU A 1 111 ? -5.438 5.098 11.363 1.00 98.25 111 LEU A N 1
ATOM 878 C CA . LEU A 1 111 ? -6.592 4.446 10.743 1.00 98.25 111 LEU A CA 1
ATOM 879 C C . LEU A 1 111 ? -6.439 2.922 10.758 1.00 98.25 111 LEU A C 1
ATOM 881 O O . LEU A 1 111 ? -7.342 2.223 11.217 1.00 98.25 111 LEU A O 1
ATOM 885 N N . ASP A 1 112 ? -5.292 2.409 10.318 1.00 98.19 112 ASP A N 1
ATOM 886 C CA . ASP A 1 112 ? -5.042 0.967 10.289 1.00 98.19 112 ASP A CA 1
ATOM 887 C C . ASP A 1 112 ? -4.990 0.352 11.701 1.00 98.19 112 ASP A C 1
ATOM 889 O O . ASP A 1 112 ? -5.531 -0.734 11.916 1.00 98.19 112 ASP A O 1
ATOM 893 N N . ASP A 1 113 ? -4.444 1.056 12.704 1.00 98.31 113 ASP A N 1
ATOM 894 C CA . ASP A 1 113 ? -4.496 0.606 14.106 1.00 98.31 113 ASP A CA 1
ATOM 895 C C . ASP A 1 113 ? -5.933 0.558 14.639 1.00 98.31 113 ASP A C 1
ATOM 897 O O . ASP A 1 113 ? -6.300 -0.387 15.342 1.00 98.31 113 ASP A O 1
ATOM 901 N N . ALA A 1 114 ? -6.759 1.551 14.299 1.00 97.69 114 ALA A N 1
ATOM 902 C CA . ALA A 1 114 ? -8.164 1.584 14.688 1.00 97.69 114 ALA A CA 1
ATOM 903 C C . ALA A 1 114 ? -8.960 0.437 14.046 1.00 97.69 114 ALA A C 1
ATOM 905 O O . ALA A 1 114 ? -9.770 -0.199 14.721 1.00 97.69 114 ALA A O 1
ATOM 906 N N . VAL A 1 115 ? -8.696 0.127 12.775 1.00 97.56 115 VAL A N 1
ATOM 907 C CA . VAL A 1 115 ? -9.351 -0.976 12.055 1.00 97.56 115 VAL A CA 1
ATOM 908 C C . VAL A 1 115 ? -8.918 -2.335 12.606 1.00 97.56 115 VAL A C 1
ATOM 910 O O . VAL A 1 115 ? -9.766 -3.191 12.845 1.00 97.56 115 VAL A O 1
ATOM 913 N N . LEU A 1 116 ? -7.628 -2.533 12.892 1.00 97.19 116 LEU A N 1
ATOM 914 C CA . LEU A 1 116 ? -7.152 -3.765 13.529 1.00 97.19 116 LEU A CA 1
ATOM 915 C C . LEU A 1 116 ? -7.747 -3.955 14.935 1.00 97.19 116 LEU A C 1
ATOM 917 O O . LEU A 1 116 ? -8.076 -5.073 15.331 1.00 97.19 116 LEU A O 1
ATOM 921 N N . GLN A 1 117 ? -7.922 -2.869 15.693 1.00 96.56 117 GLN A N 1
ATOM 922 C CA . GLN A 1 117 ? -8.630 -2.929 16.972 1.00 96.56 117 GLN A CA 1
ATOM 923 C C . GLN A 1 117 ? -10.098 -3.330 16.778 1.00 96.56 117 GLN A C 1
ATOM 925 O O . GLN A 1 117 ? -10.604 -4.145 17.549 1.00 96.56 117 GLN A O 1
ATOM 930 N N . LEU A 1 118 ? -10.765 -2.763 15.768 1.00 96.38 118 LEU A N 1
ATOM 931 C CA . LEU A 1 118 ? -12.168 -3.030 15.449 1.00 96.38 118 LEU A CA 1
ATOM 932 C C . LEU A 1 118 ? -12.414 -4.511 15.147 1.00 96.38 118 LEU A C 1
ATOM 934 O O . LEU A 1 118 ? -13.367 -5.072 15.676 1.00 96.38 118 LEU A O 1
ATOM 938 N N . ILE A 1 119 ? -11.531 -5.161 14.385 1.00 95.12 119 ILE A N 1
ATOM 939 C CA . ILE A 1 119 ? -11.648 -6.597 14.067 1.00 95.12 119 ILE A CA 1
ATOM 940 C C . ILE A 1 119 ? -11.209 -7.525 15.214 1.00 95.12 119 ILE A C 1
ATOM 942 O O . ILE A 1 119 ? -11.169 -8.740 15.046 1.00 95.12 119 ILE A O 1
ATOM 946 N N . GLY A 1 120 ? -10.867 -6.971 16.383 1.00 94.81 120 GLY A N 1
ATOM 947 C CA . GLY A 1 120 ? -10.629 -7.742 17.603 1.00 94.81 120 GLY A CA 1
ATOM 948 C C . GLY A 1 120 ? -9.167 -7.922 18.014 1.00 94.81 120 GLY A C 1
ATOM 949 O O . GLY A 1 120 ? -8.918 -8.596 19.017 1.00 94.81 120 GLY A O 1
ATOM 950 N N . ILE A 1 121 ? -8.192 -7.299 17.338 1.00 95.75 121 ILE A N 1
ATOM 951 C CA . ILE A 1 121 ? -6.783 -7.357 17.767 1.00 95.75 121 ILE A CA 1
ATOM 952 C C . ILE A 1 121 ? -6.567 -6.420 18.965 1.00 95.75 121 ILE A C 1
ATOM 954 O O . ILE A 1 121 ? -6.357 -5.207 18.843 1.00 95.75 121 ILE A O 1
ATOM 958 N N . LYS A 1 122 ? -6.642 -6.985 20.174 1.00 92.50 122 LYS A N 1
ATOM 959 C CA . LYS A 1 122 ? -6.650 -6.220 21.434 1.00 92.50 122 LYS A CA 1
ATOM 960 C C . LYS A 1 122 ? -5.287 -5.619 21.776 1.00 92.50 122 LYS A C 1
ATOM 962 O O . LYS A 1 122 ? -5.216 -4.487 22.264 1.00 92.50 122 LYS A O 1
ATOM 967 N N . SER A 1 123 ? -4.206 -6.353 21.515 1.00 97.44 123 SER A N 1
ATOM 968 C CA . SER A 1 123 ? -2.852 -5.935 21.877 1.00 97.44 123 SER A CA 1
ATOM 969 C C . SER A 1 123 ? -2.351 -4.820 20.960 1.00 97.44 123 SER A C 1
ATOM 971 O O . SER A 1 123 ? -2.210 -4.997 19.755 1.00 97.44 123 SER A O 1
ATOM 973 N N . ARG A 1 124 ? -2.022 -3.659 21.538 1.00 96.62 124 ARG A N 1
ATOM 974 C CA . ARG A 1 124 ? -1.425 -2.542 20.783 1.00 96.62 124 ARG A CA 1
ATOM 975 C C . ARG A 1 124 ? -0.063 -2.911 20.190 1.00 96.62 124 ARG A C 1
ATOM 977 O O . ARG A 1 124 ? 0.261 -2.465 19.095 1.00 96.62 124 ARG A O 1
ATOM 984 N N . ALA A 1 125 ? 0.727 -3.707 20.910 1.00 98.06 125 ALA A N 1
ATOM 985 C CA . ALA A 1 125 ? 2.026 -4.164 20.425 1.00 98.06 125 ALA A CA 1
ATOM 986 C C . ALA A 1 125 ? 1.866 -5.073 19.199 1.00 98.06 125 ALA A C 1
ATOM 988 O O . ALA A 1 125 ? 2.568 -4.895 18.211 1.00 98.06 125 ALA A O 1
ATOM 989 N N . GLU A 1 126 ? 0.888 -5.979 19.237 1.00 98.19 126 GLU A N 1
ATOM 990 C CA . GLU A 1 126 ? 0.564 -6.867 18.119 1.00 98.19 126 GLU A CA 1
ATOM 991 C C . GLU A 1 126 ? 0.091 -6.081 16.895 1.00 98.19 126 GLU A C 1
ATOM 993 O O . GLU A 1 126 ? 0.652 -6.251 15.815 1.00 98.19 126 GLU A O 1
ATOM 998 N N . ARG A 1 127 ? -0.851 -5.140 17.068 1.00 98.00 127 ARG A N 1
ATOM 999 C CA . ARG A 1 127 ? -1.301 -4.269 15.969 1.00 98.00 127 ARG A CA 1
ATOM 1000 C C . ARG A 1 127 ? -0.149 -3.499 15.338 1.00 98.00 127 ARG A C 1
ATOM 1002 O O . ARG A 1 127 ? -0.053 -3.445 14.117 1.00 98.00 127 ARG A O 1
ATOM 1009 N N . LYS A 1 128 ? 0.762 -2.955 16.152 1.00 98.06 128 LYS A N 1
ATOM 1010 C CA . LYS A 1 128 ? 1.959 -2.275 15.649 1.00 98.06 128 LYS A CA 1
ATOM 1011 C C . LYS A 1 128 ? 2.818 -3.214 14.797 1.00 98.06 128 LYS A C 1
ATOM 1013 O O . LYS A 1 128 ? 3.191 -2.833 13.693 1.00 98.06 128 LYS A O 1
ATOM 1018 N N . THR A 1 129 ? 3.105 -4.421 15.284 1.00 98.31 129 THR A N 1
ATOM 1019 C CA . THR A 1 129 ? 3.884 -5.422 14.539 1.00 98.31 129 THR A CA 1
ATOM 1020 C C . THR A 1 129 ? 3.213 -5.788 13.217 1.00 98.31 129 THR A C 1
ATOM 1022 O O . THR A 1 129 ? 3.883 -5.831 12.187 1.00 98.31 129 THR A O 1
ATOM 1025 N N . MET A 1 130 ? 1.893 -5.992 13.218 1.00 97.88 130 MET A N 1
ATOM 1026 C CA . MET A 1 130 ? 1.131 -6.286 12.003 1.00 97.88 130 MET A CA 1
ATOM 1027 C C . MET A 1 130 ? 1.182 -5.131 10.999 1.00 97.88 130 MET A C 1
ATOM 1029 O O . MET A 1 130 ? 1.422 -5.371 9.821 1.00 97.88 130 MET A O 1
ATOM 1033 N N . ILE A 1 131 ? 1.006 -3.883 11.450 1.00 97.94 131 ILE A N 1
ATOM 1034 C CA . ILE A 1 131 ? 1.092 -2.693 10.587 1.00 97.94 131 ILE A CA 1
ATOM 1035 C C . ILE A 1 131 ? 2.500 -2.539 10.012 1.00 97.94 131 ILE A C 1
ATOM 1037 O O . ILE A 1 131 ? 2.650 -2.252 8.827 1.00 97.94 131 ILE A O 1
ATOM 1041 N N . ASP A 1 132 ? 3.539 -2.743 10.822 1.00 97.88 132 ASP A N 1
ATOM 1042 C CA . ASP A 1 132 ? 4.921 -2.644 10.352 1.00 97.88 132 ASP A CA 1
ATOM 1043 C C . ASP A 1 132 ? 5.226 -3.707 9.288 1.00 97.88 132 ASP A C 1
ATOM 1045 O O . ASP A 1 132 ? 5.787 -3.370 8.244 1.00 97.88 132 ASP A O 1
ATOM 1049 N N . ALA A 1 133 ? 4.795 -4.955 9.503 1.00 97.50 133 ALA A N 1
ATOM 1050 C CA . ALA A 1 133 ? 4.930 -6.033 8.525 1.00 97.50 133 ALA A CA 1
ATOM 1051 C C . ALA A 1 133 ? 4.134 -5.747 7.241 1.00 97.50 133 ALA A C 1
ATOM 1053 O O . ALA A 1 133 ? 4.661 -5.881 6.137 1.00 97.50 133 ALA A O 1
ATOM 1054 N N . LEU A 1 134 ? 2.890 -5.284 7.382 1.00 95.94 134 LEU A N 1
ATOM 1055 C CA . LEU A 1 134 ? 2.021 -4.901 6.272 1.00 95.94 134 LEU A CA 1
ATOM 1056 C C . LEU A 1 134 ? 2.653 -3.799 5.417 1.00 95.94 134 LEU A C 1
ATOM 1058 O O . LEU A 1 134 ? 2.669 -3.878 4.191 1.00 95.94 134 LEU A O 1
ATOM 1062 N N . TYR A 1 135 ? 3.204 -2.771 6.055 1.00 97.06 135 TYR A N 1
ATOM 1063 C CA . TYR A 1 135 ? 3.799 -1.645 5.347 1.00 97.06 135 TYR A CA 1
ATOM 1064 C C . TYR A 1 135 ? 5.147 -2.011 4.732 1.00 97.06 135 TYR A C 1
ATOM 1066 O O . TYR A 1 135 ? 5.488 -1.484 3.678 1.00 97.06 135 TYR A O 1
ATOM 1074 N N . ALA A 1 136 ? 5.923 -2.896 5.363 1.00 96.62 136 ALA A N 1
ATOM 1075 C CA . ALA A 1 136 ? 7.131 -3.447 4.756 1.00 96.62 136 ALA A CA 1
ATOM 1076 C C . ALA A 1 136 ? 6.791 -4.211 3.468 1.00 96.62 136 ALA A C 1
ATOM 1078 O O . ALA A 1 136 ? 7.355 -3.903 2.420 1.00 96.62 136 ALA A O 1
ATOM 1079 N N . TYR A 1 137 ? 5.796 -5.102 3.531 1.00 95.50 137 TYR A N 1
ATOM 1080 C CA . TYR A 1 137 ? 5.308 -5.838 2.366 1.00 95.50 137 TYR A CA 1
ATOM 1081 C C . TYR A 1 137 ? 4.835 -4.901 1.250 1.00 95.50 137 TYR A C 1
ATOM 1083 O O . TYR A 1 137 ? 5.231 -5.062 0.101 1.00 95.50 137 TYR A O 1
ATOM 1091 N N . LEU A 1 138 ? 4.019 -3.890 1.569 1.00 94.56 138 LEU A N 1
ATOM 1092 C CA . LEU A 1 138 ? 3.522 -2.965 0.550 1.00 94.56 138 LEU A CA 1
ATOM 1093 C C . LEU A 1 138 ? 4.638 -2.151 -0.103 1.00 94.56 138 LEU A C 1
ATOM 1095 O O . LEU A 1 138 ? 4.611 -1.972 -1.318 1.00 94.56 138 LEU A O 1
ATOM 1099 N N . ARG A 1 139 ? 5.632 -1.688 0.666 1.00 94.94 139 ARG A N 1
ATOM 1100 C CA . ARG A 1 139 ? 6.798 -1.005 0.085 1.00 94.94 139 ARG A CA 1
ATOM 1101 C 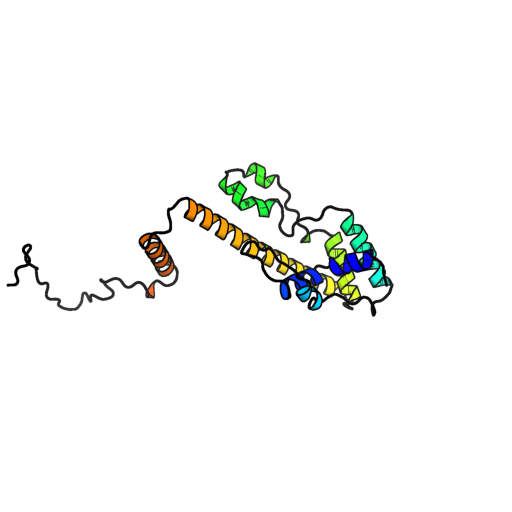C . ARG A 1 139 ? 7.505 -1.899 -0.924 1.00 94.94 139 ARG A C 1
ATOM 1103 O O . ARG A 1 139 ? 7.761 -1.456 -2.037 1.00 94.94 139 ARG A O 1
ATOM 1110 N N . GLU A 1 140 ? 7.769 -3.148 -0.555 1.00 95.12 140 GLU A N 1
ATOM 1111 C CA . GLU A 1 140 ? 8.413 -4.115 -1.443 1.00 95.12 140 GLU A CA 1
ATOM 1112 C C . GLU A 1 140 ? 7.556 -4.416 -2.680 1.00 95.12 140 GLU A C 1
ATOM 1114 O O . GLU A 1 140 ? 8.057 -4.400 -3.803 1.00 95.12 140 GLU A O 1
ATOM 1119 N N . PHE A 1 141 ? 6.251 -4.616 -2.496 1.00 92.31 141 PHE A N 1
ATOM 1120 C CA . PHE A 1 141 ? 5.308 -4.883 -3.579 1.00 92.31 141 PHE A CA 1
ATOM 1121 C C . PHE A 1 141 ? 5.280 -3.751 -4.619 1.00 92.31 141 PHE A C 1
ATOM 1123 O O . PHE A 1 141 ? 5.394 -4.000 -5.826 1.00 92.31 141 PHE A O 1
ATOM 1130 N N . PHE A 1 142 ? 5.157 -2.499 -4.170 1.00 92.19 142 PHE A N 1
ATOM 1131 C CA . PHE A 1 142 ? 5.145 -1.349 -5.072 1.00 92.19 142 PHE A CA 1
ATOM 1132 C C . PHE A 1 142 ? 6.516 -1.091 -5.696 1.00 92.19 142 PHE A C 1
ATOM 1134 O O . PHE A 1 142 ? 6.584 -0.750 -6.875 1.00 92.19 142 PHE A O 1
ATOM 1141 N N . GLU A 1 143 ? 7.605 -1.319 -4.962 1.00 93.88 143 GLU A N 1
ATOM 1142 C CA . GLU A 1 143 ? 8.965 -1.216 -5.493 1.00 93.88 143 GLU A CA 1
ATOM 1143 C C . GLU A 1 143 ? 9.213 -2.247 -6.607 1.00 93.88 143 GLU A C 1
ATOM 1145 O O . GLU A 1 143 ? 9.658 -1.891 -7.698 1.00 93.88 143 GLU A O 1
ATOM 1150 N N . ALA A 1 144 ? 8.838 -3.510 -6.395 1.00 92.25 144 ALA A N 1
ATOM 1151 C CA . ALA A 1 144 ? 8.945 -4.559 -7.407 1.00 92.25 144 ALA A CA 1
ATOM 1152 C C . ALA A 1 144 ? 8.107 -4.242 -8.659 1.00 92.25 144 ALA A C 1
ATOM 1154 O O . ALA A 1 144 ? 8.536 -4.482 -9.793 1.00 92.25 144 ALA A O 1
ATOM 1155 N N . THR A 1 145 ? 6.918 -3.670 -8.461 1.00 89.69 145 THR A N 1
ATOM 1156 C CA . THR A 1 145 ? 6.046 -3.207 -9.546 1.00 89.69 145 THR A CA 1
ATOM 1157 C C . THR A 1 145 ? 6.701 -2.069 -10.330 1.00 89.69 145 THR A C 1
ATOM 1159 O O . THR A 1 145 ? 6.810 -2.141 -11.557 1.00 89.69 145 THR A O 1
ATOM 1162 N N . ARG A 1 146 ? 7.251 -1.073 -9.629 1.00 91.94 146 ARG A N 1
ATOM 1163 C CA . ARG A 1 146 ? 7.959 0.056 -10.235 1.00 91.94 146 ARG A CA 1
ATOM 1164 C C . ARG A 1 146 ? 9.183 -0.390 -11.033 1.00 91.94 146 ARG A C 1
ATOM 1166 O O . ARG A 1 146 ? 9.397 0.077 -12.148 1.00 91.94 146 ARG A O 1
ATOM 1173 N N . GLN A 1 147 ? 9.960 -1.337 -10.520 1.00 92.00 147 GLN A N 1
ATOM 1174 C CA . GLN A 1 147 ? 11.110 -1.889 -11.241 1.00 92.00 147 GLN A CA 1
ATOM 1175 C C . GLN A 1 147 ? 10.696 -2.615 -12.529 1.00 92.00 147 GLN A C 1
ATOM 1177 O O . GLN A 1 147 ? 11.384 -2.509 -13.550 1.00 92.00 147 GLN A O 1
ATOM 1182 N N . LYS A 1 148 ? 9.566 -3.339 -12.525 1.00 90.00 148 LYS A N 1
ATOM 1183 C CA . LYS A 1 148 ? 9.017 -3.960 -13.745 1.00 90.00 148 LYS A CA 1
ATOM 1184 C C . LYS A 1 148 ? 8.629 -2.910 -14.785 1.00 90.00 148 LYS A C 1
ATOM 1186 O O . LYS A 1 148 ? 8.980 -3.067 -15.955 1.00 90.00 148 LYS A O 1
ATOM 1191 N N . GLU A 1 149 ? 7.981 -1.826 -14.371 1.00 89.06 149 GLU A N 1
ATOM 1192 C CA . GLU A 1 149 ? 7.675 -0.696 -15.255 1.00 89.06 149 GLU A CA 1
ATOM 1193 C C . GLU A 1 149 ? 8.934 -0.052 -15.828 1.00 89.06 149 GLU A C 1
ATOM 1195 O O . GLU A 1 149 ? 9.008 0.234 -17.022 1.00 89.06 149 GLU A O 1
ATOM 1200 N N . GLU A 1 150 ? 9.951 0.169 -14.994 1.00 90.56 150 GLU A N 1
ATOM 1201 C CA . GLU A 1 150 ?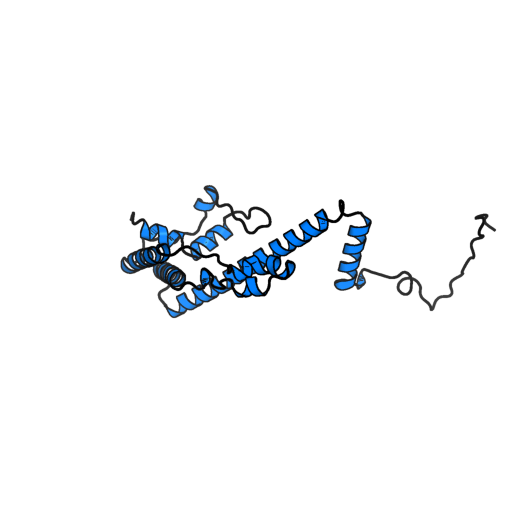 11.208 0.773 -15.424 1.00 90.56 150 GLU A CA 1
ATOM 1202 C C . GLU A 1 150 ? 11.901 -0.080 -16.496 1.00 90.56 150 GLU A C 1
ATOM 1204 O O . GLU A 1 150 ? 12.373 0.454 -17.510 1.00 90.56 150 GLU A O 1
ATOM 1209 N N . LYS A 1 151 ? 11.884 -1.408 -16.327 1.00 88.06 151 LYS A N 1
ATOM 1210 C CA . LYS A 1 151 ? 12.349 -2.366 -17.340 1.00 88.06 151 LYS A CA 1
ATOM 1211 C C . LYS A 1 151 ? 11.502 -2.303 -18.611 1.00 88.06 151 LYS A C 1
ATOM 1213 O O . LYS A 1 151 ? 12.059 -2.232 -19.704 1.00 88.06 151 LYS A O 1
ATOM 1218 N N . ALA A 1 152 ? 10.175 -2.253 -18.497 1.00 86.06 152 ALA A N 1
ATOM 1219 C CA . ALA A 1 152 ? 9.286 -2.143 -19.655 1.00 86.06 152 ALA A CA 1
ATOM 1220 C C . ALA A 1 152 ? 9.528 -0.847 -20.456 1.00 86.06 152 ALA A C 1
ATOM 1222 O O . ALA A 1 152 ? 9.606 -0.881 -21.685 1.00 86.06 152 ALA A O 1
ATOM 1223 N N . ILE A 1 153 ? 9.728 0.286 -19.774 1.00 86.31 153 ILE A N 1
ATOM 1224 C CA . ILE A 1 153 ? 10.085 1.571 -20.394 1.00 86.31 153 ILE A CA 1
ATOM 1225 C C . ILE A 1 153 ? 11.451 1.478 -21.083 1.00 86.31 153 ILE A C 1
ATOM 1227 O O . ILE A 1 153 ? 11.612 1.978 -22.198 1.00 86.31 153 ILE A O 1
ATOM 1231 N N . ALA A 1 154 ? 12.444 0.851 -20.441 1.00 85.62 154 ALA A N 1
ATOM 1232 C CA . ALA A 1 154 ? 13.757 0.629 -21.043 1.00 85.62 154 ALA A CA 1
ATOM 1233 C C . ALA A 1 154 ? 13.645 -0.196 -22.335 1.00 85.62 154 ALA A C 1
ATOM 1235 O O . ALA A 1 154 ? 14.112 0.256 -23.379 1.00 85.62 154 ALA A O 1
ATOM 1236 N N . ASN A 1 155 ? 12.936 -1.328 -22.289 1.00 83.88 155 ASN A N 1
ATOM 1237 C CA . ASN A 1 155 ? 12.713 -2.199 -23.443 1.00 83.88 155 ASN A CA 1
ATOM 1238 C C . ASN A 1 155 ? 12.000 -1.459 -24.575 1.00 83.88 155 ASN A C 1
ATOM 1240 O O . ASN A 1 155 ? 12.463 -1.484 -25.711 1.00 83.88 155 ASN A O 1
ATOM 1244 N N . LYS A 1 156 ? 10.932 -0.713 -24.267 1.00 81.94 156 LYS A N 1
ATOM 1245 C CA . LYS A 1 156 ? 10.203 0.096 -25.255 1.00 81.94 156 LYS A CA 1
ATOM 1246 C C . LYS A 1 156 ? 11.100 1.137 -25.924 1.00 81.94 156 LYS A C 1
ATOM 1248 O O . LYS A 1 156 ? 10.985 1.352 -27.128 1.00 81.94 156 LYS A O 1
ATOM 1253 N N . ASN A 1 157 ? 11.990 1.786 -25.175 1.00 78.94 157 ASN A N 1
ATOM 1254 C CA . ASN A 1 157 ? 12.927 2.761 -25.736 1.00 78.94 157 ASN A CA 1
ATOM 1255 C C . ASN A 1 157 ? 13.982 2.099 -26.633 1.00 78.94 157 ASN A C 1
ATOM 1257 O O . ASN A 1 157 ? 14.320 2.659 -27.676 1.00 78.94 157 ASN A O 1
ATOM 1261 N N . THR A 1 158 ? 14.459 0.906 -26.273 1.00 73.00 158 THR A N 1
ATOM 1262 C CA . THR A 1 158 ? 15.370 0.110 -27.108 1.00 73.00 158 THR A CA 1
ATOM 1263 C C . THR A 1 158 ? 14.680 -0.352 -28.395 1.00 73.00 158 THR A C 1
ATOM 1265 O O . THR A 1 158 ? 15.197 -0.106 -29.482 1.00 73.00 158 THR A O 1
ATOM 1268 N N . SER A 1 159 ? 13.472 -0.917 -28.298 1.00 63.72 159 SER A N 1
ATOM 1269 C CA . SER A 1 159 ? 12.674 -1.384 -29.444 1.00 63.72 159 SER A CA 1
ATOM 1270 C C . SER A 1 159 ? 12.130 -0.264 -30.331 1.00 63.72 159 SER A C 1
ATOM 1272 O O . SER A 1 159 ? 11.753 -0.524 -31.461 1.00 63.72 159 SER A O 1
ATOM 1274 N N . LYS A 1 160 ? 12.050 0.983 -29.850 1.00 60.91 160 LYS A N 1
ATOM 1275 C CA . LYS A 1 160 ? 11.761 2.144 -30.711 1.00 60.91 160 LYS A CA 1
ATOM 1276 C C . LYS A 1 160 ? 12.990 2.629 -31.479 1.00 60.91 160 LYS A C 1
ATOM 1278 O O . LYS A 1 160 ? 12.837 3.275 -32.509 1.00 60.91 160 LYS A O 1
ATOM 1283 N N . ARG A 1 161 ? 14.194 2.385 -30.949 1.00 58.59 161 ARG A N 1
ATOM 1284 C CA . ARG A 1 16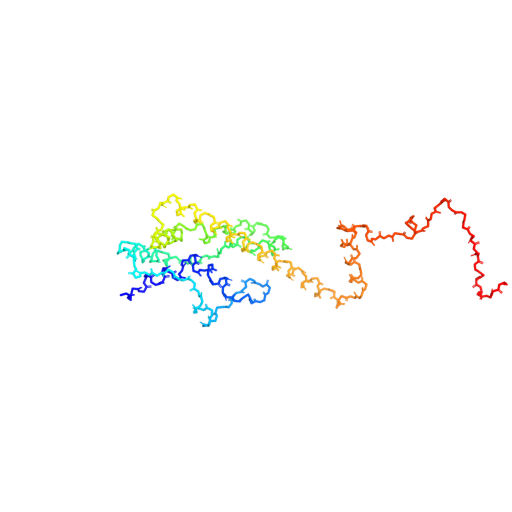1 ? 15.468 2.796 -31.561 1.00 58.59 161 ARG A CA 1
ATOM 1285 C C . ARG A 1 161 ? 16.020 1.763 -32.541 1.00 58.59 161 ARG A C 1
ATOM 1287 O O . ARG A 1 161 ? 16.762 2.144 -33.438 1.00 58.59 161 ARG A O 1
ATOM 1294 N N . ARG A 1 162 ? 15.664 0.488 -32.390 1.00 54.47 162 ARG A N 1
ATOM 1295 C CA . ARG A 1 162 ? 15.941 -0.567 -33.371 1.00 54.47 162 ARG A CA 1
ATOM 1296 C C . ARG A 1 162 ? 14.652 -0.871 -34.133 1.00 54.47 162 ARG A C 1
ATOM 1298 O O . ARG A 1 162 ? 13.595 -0.928 -33.518 1.00 54.47 162 ARG A O 1
ATOM 1305 N N . ALA A 1 163 ? 14.721 -1.064 -35.452 1.00 58.62 163 ALA A N 1
ATOM 1306 C CA . ALA A 1 163 ? 13.640 -1.738 -36.178 1.00 58.62 163 ALA A CA 1
ATOM 1307 C C . ALA A 1 163 ? 13.322 -3.085 -35.489 1.00 58.62 163 ALA A C 1
ATOM 1309 O O . ALA A 1 163 ? 14.126 -3.539 -34.672 1.00 58.62 163 ALA A O 1
ATOM 1310 N N . ALA A 1 164 ? 12.158 -3.692 -35.770 1.00 63.47 164 ALA A N 1
ATOM 1311 C CA . ALA A 1 164 ? 11.757 -4.982 -35.189 1.00 63.47 164 ALA A CA 1
ATOM 1312 C C . ALA A 1 164 ? 12.973 -5.911 -35.035 1.00 63.47 164 ALA A C 1
ATOM 1314 O O . ALA A 1 164 ? 13.714 -6.076 -36.004 1.00 63.47 164 ALA A O 1
ATOM 1315 N N . ALA A 1 165 ? 13.212 -6.407 -33.811 1.00 64.06 165 ALA A N 1
ATOM 1316 C CA . ALA A 1 165 ? 14.441 -7.121 -33.470 1.00 64.06 165 ALA A CA 1
ATOM 1317 C C . ALA A 1 165 ? 14.725 -8.180 -34.536 1.00 64.06 165 ALA A C 1
ATOM 1319 O O . ALA A 1 165 ? 13.870 -9.027 -34.811 1.00 64.06 165 ALA A O 1
ATOM 1320 N N . SER A 1 166 ? 15.886 -8.076 -35.182 1.00 75.62 166 SER A N 1
ATOM 1321 C CA . SER A 1 166 ? 16.240 -9.032 -36.220 1.00 75.62 166 SER A CA 1
ATOM 1322 C C . SER A 1 166 ? 16.454 -10.408 -35.580 1.00 75.62 166 SER A C 1
ATOM 1324 O O . SER A 1 166 ? 16.781 -10.491 -34.391 1.00 75.62 166 SER A O 1
ATOM 1326 N N . PRO A 1 167 ? 16.313 -11.508 -36.336 1.00 79.44 167 PRO A N 1
ATOM 1327 C CA . PRO A 1 167 ? 16.673 -12.836 -35.844 1.00 79.44 167 PRO A CA 1
ATOM 1328 C C . PRO A 1 167 ? 18.080 -12.889 -35.222 1.00 79.44 167 PRO A C 1
ATOM 1330 O O . PRO A 1 167 ? 18.279 -13.590 -34.235 1.00 79.44 167 PRO A O 1
ATOM 1333 N N . ASN A 1 168 ? 19.018 -12.081 -35.732 1.00 79.75 168 ASN A N 1
ATOM 1334 C CA . ASN A 1 168 ? 20.373 -11.967 -35.192 1.00 79.75 168 ASN A CA 1
ATOM 1335 C C . ASN A 1 168 ? 20.401 -11.260 -33.829 1.00 79.75 168 ASN A C 1
ATOM 1337 O O . ASN A 1 168 ? 21.053 -11.749 -32.918 1.00 79.75 168 ASN A O 1
ATOM 1341 N N . ASP A 1 169 ? 19.635 -10.178 -33.640 1.00 78.19 169 ASP A N 1
ATOM 1342 C CA . ASP A 1 169 ? 19.539 -9.507 -32.332 1.00 78.19 169 ASP A CA 1
ATOM 1343 C C . ASP A 1 169 ? 18.984 -10.447 -31.247 1.00 78.19 169 ASP A C 1
ATOM 1345 O O . ASP A 1 169 ? 19.404 -10.395 -30.090 1.00 78.19 169 ASP A O 1
ATOM 1349 N N . ILE A 1 170 ? 18.014 -11.292 -31.615 1.00 81.75 170 ILE A N 1
ATOM 1350 C CA . ILE A 1 170 ? 17.420 -12.282 -30.708 1.00 81.75 170 ILE A CA 1
ATOM 1351 C C . ILE A 1 170 ? 18.442 -13.379 -30.391 1.00 81.75 170 ILE A C 1
ATOM 1353 O O . ILE A 1 170 ? 18.596 -13.744 -29.226 1.00 81.75 170 ILE A O 1
ATOM 1357 N N . ALA A 1 171 ? 19.159 -13.875 -31.403 1.00 86.06 171 ALA A N 1
ATOM 1358 C CA . ALA A 1 171 ? 20.215 -14.864 -31.218 1.00 86.06 171 ALA A CA 1
ATOM 1359 C C . ALA A 1 171 ? 21.330 -14.339 -30.299 1.00 86.06 171 ALA A C 1
ATOM 1361 O O . ALA A 1 171 ? 21.716 -15.037 -29.363 1.00 86.06 171 ALA A O 1
ATOM 1362 N N . ASP A 1 172 ? 21.767 -13.092 -30.489 1.00 86.00 172 ASP A N 1
ATOM 1363 C CA . ASP A 1 172 ? 22.793 -12.450 -29.662 1.00 86.00 172 ASP A CA 1
ATOM 1364 C C . ASP A 1 172 ? 22.341 -12.291 -28.203 1.00 86.00 172 ASP A C 1
ATOM 1366 O O . ASP A 1 172 ? 23.111 -12.556 -27.278 1.00 86.00 172 ASP A O 1
ATOM 1370 N N . GLN A 1 173 ? 21.080 -11.903 -27.969 1.00 83.12 173 GLN A N 1
ATOM 1371 C CA . GLN A 1 173 ? 20.531 -11.803 -26.611 1.00 83.12 173 GLN A CA 1
ATOM 1372 C C . GLN A 1 173 ? 20.446 -13.161 -25.915 1.00 83.12 173 GLN A C 1
ATOM 1374 O O . GLN A 1 173 ? 20.812 -13.267 -24.743 1.00 83.12 173 GLN A O 1
ATOM 1379 N N . ILE A 1 174 ? 19.974 -14.194 -26.618 1.00 86.75 174 ILE A N 1
ATOM 1380 C CA . ILE A 1 174 ? 19.913 -15.558 -26.079 1.00 86.75 174 ILE A CA 1
ATOM 1381 C C . ILE A 1 174 ? 21.328 -16.054 -25.770 1.00 86.75 174 ILE A C 1
ATOM 1383 O O . ILE A 1 174 ? 21.560 -16.606 -24.696 1.00 86.75 174 ILE A O 1
ATOM 1387 N N . TYR A 1 175 ? 22.283 -15.808 -26.670 1.00 87.44 175 TYR A N 1
ATOM 1388 C CA . TYR A 1 175 ? 23.680 -16.178 -26.476 1.00 87.44 175 TYR A CA 1
ATOM 1389 C C . TYR A 1 175 ? 24.286 -15.498 -25.242 1.00 87.44 175 TYR A C 1
ATOM 1391 O O . TYR A 1 175 ? 24.890 -16.174 -24.412 1.00 87.44 175 TYR A O 1
ATOM 1399 N N . GLN A 1 176 ? 24.083 -14.186 -25.066 1.00 86.50 176 GLN A N 1
ATOM 1400 C CA . GLN A 1 176 ? 24.559 -13.470 -23.877 1.00 86.50 176 GLN A CA 1
ATOM 1401 C C . GLN A 1 176 ? 23.942 -14.013 -22.586 1.00 86.50 176 GLN A C 1
ATOM 1403 O O . GLN A 1 176 ? 24.670 -14.299 -21.638 1.00 86.50 176 GLN A O 1
ATOM 1408 N N . GLN A 1 177 ? 22.622 -14.218 -22.556 1.00 87.12 177 GLN A N 1
ATOM 1409 C CA . GLN A 1 177 ? 21.948 -14.760 -21.373 1.00 87.12 177 GLN A CA 1
ATOM 1410 C C . GLN A 1 177 ? 22.466 -16.152 -21.001 1.00 87.12 177 GLN A C 1
ATOM 1412 O O . GLN A 1 177 ? 22.740 -16.404 -19.825 1.00 87.12 177 GLN A O 1
ATOM 1417 N N . LEU A 1 178 ? 22.628 -17.038 -21.992 1.00 89.38 178 LEU A N 1
ATOM 1418 C CA . LEU A 1 178 ? 23.170 -18.380 -21.786 1.00 89.38 178 LEU A CA 1
ATOM 1419 C C . LEU A 1 178 ? 24.627 -18.333 -21.320 1.00 89.38 178 LEU A C 1
ATOM 1421 O O . LEU A 1 178 ? 24.978 -19.058 -20.398 1.00 89.38 178 LEU A O 1
ATOM 1425 N N . SER A 1 179 ? 25.452 -17.457 -21.892 1.00 85.19 179 SER A N 1
ATOM 1426 C CA . SER A 1 179 ? 26.854 -17.293 -21.494 1.00 85.19 179 SER A CA 1
ATOM 1427 C C . SER A 1 179 ? 26.995 -16.854 -20.034 1.00 85.19 179 SER A C 1
ATOM 1429 O O . SER A 1 179 ? 27.827 -17.380 -19.299 1.00 85.19 179 SER A O 1
ATOM 1431 N N . GLU A 1 180 ? 26.143 -15.932 -19.585 1.00 86.19 180 GLU A N 1
ATOM 1432 C CA . GLU A 1 180 ? 26.214 -15.378 -18.231 1.00 86.19 180 GLU A CA 1
ATOM 1433 C C . GLU A 1 180 ? 25.634 -16.307 -17.155 1.00 86.19 180 GLU A C 1
ATOM 1435 O O . GLU A 1 180 ? 26.174 -16.375 -16.052 1.00 86.19 180 GLU A O 1
ATOM 1440 N N . HIS A 1 181 ? 24.533 -17.008 -17.448 1.00 87.31 181 HIS A N 1
ATOM 1441 C CA . HIS A 1 181 ? 23.762 -17.730 -16.424 1.00 87.31 181 HIS A CA 1
ATOM 1442 C C . HIS A 1 181 ? 23.871 -19.253 -16.537 1.00 87.31 181 HIS A C 1
ATOM 1444 O O . HIS A 1 181 ? 23.762 -19.957 -15.536 1.00 87.31 181 HIS A O 1
ATOM 1450 N N . GLU A 1 182 ? 24.078 -19.777 -17.743 1.00 85.56 182 GLU A N 1
ATOM 1451 C CA . GLU A 1 182 ? 24.008 -21.207 -18.054 1.00 85.56 182 GLU A CA 1
ATOM 1452 C C . GLU A 1 182 ? 25.116 -21.621 -19.052 1.00 85.56 182 GLU A C 1
ATOM 1454 O O . GLU A 1 182 ? 24.836 -22.274 -20.065 1.00 85.56 182 GLU A O 1
ATOM 1459 N N . PRO A 1 183 ? 26.401 -21.289 -18.790 1.00 82.81 183 PRO A N 1
ATOM 1460 C CA . PRO A 1 183 ? 27.477 -21.411 -19.781 1.00 82.81 183 PRO A CA 1
ATOM 1461 C C . PRO A 1 183 ? 27.681 -22.846 -20.278 1.00 82.81 183 PRO A C 1
ATOM 1463 O O . PRO A 1 183 ? 28.114 -23.063 -21.401 1.00 82.81 183 PRO A O 1
ATOM 1466 N N . ARG A 1 184 ? 27.286 -23.847 -19.482 1.00 83.31 184 ARG A N 1
ATOM 1467 C CA . ARG A 1 184 ? 27.353 -25.277 -19.829 1.00 83.31 184 ARG A CA 1
ATOM 1468 C C . ARG A 1 184 ? 26.573 -25.675 -21.092 1.00 83.31 184 ARG A C 1
ATOM 1470 O O . ARG A 1 184 ? 26.815 -26.755 -21.630 1.00 83.31 184 ARG A O 1
ATOM 1477 N N . TRP A 1 185 ? 25.604 -24.860 -21.515 1.00 82.94 185 TRP A N 1
ATOM 1478 C CA . TRP A 1 185 ? 24.818 -25.093 -22.730 1.00 82.94 185 TRP A CA 1
ATOM 1479 C C . TRP A 1 185 ? 25.513 -24.571 -23.990 1.00 82.94 185 TRP A C 1
ATOM 1481 O O . TRP A 1 185 ? 25.190 -25.021 -25.088 1.00 82.94 185 TRP A O 1
ATOM 1491 N N . LEU A 1 186 ? 26.473 -23.657 -23.840 1.00 84.31 186 LEU A N 1
ATOM 1492 C CA . LEU A 1 186 ? 27.294 -23.154 -24.931 1.00 84.31 186 LEU A CA 1
ATOM 1493 C C . LEU A 1 186 ? 28.563 -23.999 -24.998 1.00 84.31 186 LEU A C 1
ATOM 1495 O O . LEU A 1 186 ? 29.469 -23.844 -24.187 1.00 84.31 186 LEU A O 1
ATOM 1499 N N . ARG A 1 187 ? 28.603 -24.928 -25.953 1.00 81.81 187 ARG A N 1
ATOM 1500 C CA . ARG A 1 187 ? 29.797 -25.725 -26.236 1.00 81.81 187 ARG A CA 1
ATOM 1501 C C . ARG A 1 187 ? 30.491 -25.191 -27.476 1.00 81.81 187 ARG A C 1
ATOM 1503 O O . ARG A 1 187 ? 29.842 -24.967 -28.498 1.00 81.81 187 ARG A O 1
ATOM 1510 N N . HIS A 1 188 ? 31.798 -25.014 -27.392 1.00 73.50 188 HIS A N 1
ATOM 1511 C CA . HIS A 1 188 ? 32.632 -24.618 -28.513 1.00 73.50 188 HIS A CA 1
ATOM 1512 C C . HIS A 1 188 ? 33.059 -25.845 -29.310 1.00 73.50 188 HIS A C 1
ATOM 1514 O O . HIS A 1 188 ? 33.346 -26.895 -28.745 1.00 73.50 188 HIS A O 1
ATOM 1520 N N . TYR A 1 189 ? 33.120 -25.711 -30.635 1.00 70.94 189 TYR A N 1
ATOM 1521 C CA . TYR A 1 189 ? 33.576 -26.795 -31.506 1.00 70.94 189 TYR A CA 1
ATOM 1522 C C . TYR A 1 189 ? 34.948 -27.345 -31.061 1.00 70.94 189 TYR A C 1
ATOM 1524 O O . TYR A 1 189 ? 35.107 -28.549 -30.884 1.00 70.94 189 TYR A O 1
ATOM 1532 N N . ASP A 1 190 ? 35.887 -26.454 -30.754 1.00 71.56 190 ASP A N 1
ATOM 1533 C CA . ASP A 1 190 ? 37.154 -26.745 -30.078 1.00 71.56 190 ASP A CA 1
ATOM 1534 C C . ASP A 1 190 ? 37.183 -25.931 -28.766 1.00 71.56 190 ASP A C 1
ATOM 1536 O O . ASP A 1 190 ? 36.929 -24.721 -28.829 1.00 71.56 190 ASP A O 1
ATOM 1540 N N . PRO A 1 191 ? 37.398 -26.542 -27.580 1.00 70.44 191 PRO A N 1
ATOM 1541 C CA . PRO A 1 191 ? 37.834 -27.927 -27.334 1.00 70.44 191 PRO A CA 1
ATOM 1542 C C . PRO A 1 191 ? 36.719 -28.932 -27.002 1.00 70.44 191 PRO A C 1
ATOM 1544 O O . PRO A 1 191 ? 37.011 -30.098 -26.736 1.00 70.44 191 PRO A O 1
ATOM 1547 N N . ASP A 1 192 ? 35.443 -28.529 -26.968 1.00 75.44 192 ASP A N 1
ATOM 1548 C CA . ASP A 1 192 ? 34.400 -29.382 -26.372 1.00 75.44 192 ASP A CA 1
ATOM 1549 C C . ASP A 1 192 ? 33.968 -30.554 -27.268 1.00 75.44 192 ASP A C 1
ATOM 1551 O O . ASP A 1 192 ? 33.466 -31.563 -26.761 1.00 75.44 192 ASP A O 1
ATOM 1555 N N . PHE A 1 193 ? 34.147 -30.439 -28.589 1.00 70.50 193 PHE A N 1
ATOM 1556 C CA . PHE A 1 193 ? 33.842 -31.508 -29.550 1.00 70.50 193 PHE A CA 1
ATOM 1557 C C . PHE A 1 193 ? 35.091 -32.069 -30.239 1.00 70.50 193 PHE A C 1
ATOM 1559 O O . PHE A 1 193 ? 35.120 -33.258 -30.568 1.00 70.50 193 PHE A O 1
ATOM 1566 N N . VAL A 1 194 ? 36.129 -31.251 -30.432 1.00 69.81 194 VAL A N 1
ATOM 1567 C CA . VAL A 1 194 ? 37.418 -31.678 -30.985 1.00 69.81 194 VAL A CA 1
ATOM 1568 C C . VAL A 1 194 ? 38.383 -31.997 -29.848 1.00 69.81 194 VAL A C 1
ATOM 1570 O O . VAL A 1 194 ? 38.868 -31.125 -29.137 1.00 69.81 194 VAL A O 1
ATOM 1573 N N . SER A 1 195 ? 38.692 -33.281 -29.689 1.00 64.50 195 SER A N 1
ATOM 1574 C CA . SER A 1 195 ? 39.734 -33.726 -28.767 1.00 64.50 195 SER A CA 1
ATOM 1575 C C . SER A 1 195 ? 41.107 -33.509 -29.397 1.00 64.50 195 SER A C 1
ATOM 1577 O O . SER A 1 195 ? 41.478 -34.252 -30.304 1.00 64.50 195 SER A O 1
ATOM 1579 N N . SER A 1 196 ? 41.909 -32.603 -28.837 1.00 63.41 196 SER A N 1
ATOM 1580 C CA . SER A 1 196 ? 43.324 -32.397 -29.202 1.00 63.41 196 SER A CA 1
ATOM 1581 C C . SER A 1 196 ? 44.218 -33.638 -29.021 1.00 63.41 196 SER A C 1
ATOM 1583 O O . SER A 1 196 ? 45.348 -33.660 -29.495 1.00 63.41 196 SER A O 1
ATOM 1585 N N . TYR A 1 197 ? 43.710 -34.686 -28.363 1.00 62.31 197 TYR A N 1
ATOM 1586 C CA . TYR A 1 197 ? 44.400 -35.960 -28.121 1.00 62.31 197 TYR A CA 1
ATOM 1587 C C . TYR A 1 197 ? 44.042 -37.087 -29.106 1.00 62.31 197 TYR A C 1
ATOM 1589 O O . TYR A 1 197 ? 44.432 -38.231 -28.879 1.00 62.31 197 TYR A O 1
ATOM 1597 N N . ARG A 1 198 ? 43.247 -36.818 -30.150 1.00 62.44 198 ARG A N 1
ATOM 1598 C CA . ARG A 1 198 ? 42.907 -37.818 -31.176 1.00 62.44 198 ARG A CA 1
ATOM 1599 C C . ARG A 1 198 ? 43.527 -37.417 -32.506 1.00 62.44 198 ARG A C 1
ATOM 1601 O O . ARG A 1 198 ? 43.362 -36.276 -32.921 1.00 62.44 198 ARG A O 1
ATOM 1608 N N . ASP A 1 199 ? 44.173 -38.365 -33.179 1.00 66.31 199 ASP A N 1
ATOM 1609 C CA . ASP A 1 199 ? 44.641 -38.179 -34.551 1.00 66.31 199 ASP A CA 1
ATOM 1610 C C . ASP A 1 199 ? 43.437 -37.884 -35.456 1.00 66.31 199 ASP A C 1
ATOM 1612 O O . ASP A 1 199 ? 42.512 -38.694 -35.564 1.00 66.31 199 ASP A O 1
ATOM 1616 N N . TYR A 1 200 ? 43.426 -36.711 -36.087 1.00 68.19 200 TYR A N 1
ATOM 1617 C CA . TYR A 1 200 ? 42.430 -36.340 -37.086 1.00 68.19 200 TYR A CA 1
ATOM 1618 C C . TYR A 1 200 ? 43.083 -36.288 -38.469 1.00 68.19 200 TYR A C 1
ATOM 1620 O O . TYR A 1 200 ? 44.178 -35.754 -38.639 1.00 68.19 200 TYR A O 1
ATOM 1628 N N . MET A 1 201 ? 42.409 -36.852 -39.473 1.00 63.62 201 MET A N 1
ATOM 1629 C CA . MET A 1 201 ? 42.805 -36.688 -40.872 1.00 63.62 201 MET A CA 1
ATOM 1630 C C . MET A 1 201 ? 42.261 -35.352 -41.373 1.00 63.62 201 MET A C 1
ATOM 1632 O O . MET A 1 201 ? 41.050 -35.184 -41.516 1.00 63.62 201 MET A O 1
ATOM 1636 N N . VAL A 1 202 ? 43.157 -34.397 -41.615 1.00 68.56 202 VAL A N 1
ATOM 1637 C CA . VAL A 1 202 ? 42.826 -33.169 -42.342 1.00 68.56 202 VAL A CA 1
ATOM 1638 C C . VAL A 1 202 ? 42.869 -33.498 -43.828 1.00 68.56 202 VAL A C 1
ATOM 1640 O O . VAL A 1 202 ? 43.914 -33.888 -44.342 1.00 68.56 202 VAL A O 1
ATOM 1643 N N . TYR A 1 203 ? 41.737 -33.353 -44.507 1.00 69.06 203 TYR A N 1
ATOM 1644 C CA . TYR A 1 203 ? 41.681 -33.380 -45.964 1.00 69.06 203 TYR A CA 1
ATOM 1645 C C . TYR A 1 203 ? 41.628 -31.935 -46.451 1.00 69.06 203 TYR A C 1
ATOM 1647 O O . TYR A 1 203 ? 40.716 -31.197 -46.077 1.00 69.06 203 TYR A O 1
ATOM 1655 N N . GLU A 1 204 ? 42.603 -31.524 -47.260 1.00 63.53 204 GLU A N 1
ATOM 1656 C CA . GLU A 1 204 ? 42.500 -30.267 -47.999 1.00 63.53 204 GLU A CA 1
ATOM 1657 C C . GLU A 1 204 ? 41.491 -30.463 -49.130 1.00 63.53 204 GLU A C 1
ATOM 1659 O O . GLU A 1 204 ? 41.673 -31.305 -50.010 1.00 63.53 204 GLU A O 1
ATOM 1664 N N . THR A 1 205 ? 40.386 -29.724 -49.077 1.00 64.31 205 THR A N 1
ATOM 1665 C CA . THR A 1 205 ? 39.464 -29.629 -50.207 1.00 64.31 205 THR A CA 1
ATOM 1666 C C . THR A 1 205 ? 40.091 -28.748 -51.287 1.00 64.31 205 THR A C 1
ATOM 1668 O O . THR A 1 205 ? 40.493 -27.631 -50.954 1.00 64.31 205 THR A O 1
ATOM 1671 N N . PRO A 1 206 ? 40.157 -29.205 -52.549 1.00 71.06 206 PRO A N 1
ATOM 1672 C CA . PRO A 1 206 ? 40.618 -28.388 -53.668 1.00 71.06 206 PRO A CA 1
ATOM 1673 C C . PRO A 1 206 ? 39.786 -27.106 -53.812 1.00 71.06 206 PRO A C 1
ATOM 1675 O O . PRO A 1 206 ? 38.564 -27.139 -53.637 1.00 71.06 206 PRO A O 1
ATOM 1678 N N . ASP A 1 207 ? 40.436 -25.988 -54.149 1.00 69.19 207 ASP A N 1
ATOM 1679 C CA . ASP A 1 207 ? 39.795 -24.669 -54.309 1.00 69.19 207 ASP A CA 1
ATOM 1680 C C . ASP A 1 207 ? 38.697 -24.652 -55.395 1.00 69.19 207 ASP A C 1
ATOM 1682 O O . ASP A 1 207 ? 37.817 -23.791 -55.403 1.00 69.19 207 ASP A O 1
ATOM 1686 N N . ASP A 1 208 ? 38.741 -25.610 -56.315 1.00 72.06 208 ASP A N 1
ATOM 1687 C CA . ASP A 1 208 ? 37.882 -25.772 -57.485 1.00 72.06 208 ASP A CA 1
ATOM 1688 C C . ASP A 1 208 ? 36.756 -26.807 -57.301 1.00 72.06 208 ASP A C 1
ATOM 1690 O O . ASP A 1 208 ? 35.898 -26.942 -58.174 1.00 72.06 208 ASP A O 1
ATOM 1694 N N . GLY A 1 209 ? 36.681 -27.478 -56.145 1.00 57.97 209 GLY A N 1
ATOM 1695 C CA . GLY A 1 209 ? 35.553 -28.345 -55.789 1.00 57.97 209 GLY A CA 1
ATOM 1696 C C . GLY A 1 209 ? 35.426 -29.635 -56.607 1.00 57.97 209 GLY A C 1
ATOM 1697 O O . GLY A 1 209 ? 34.399 -30.311 -56.499 1.00 57.97 209 GLY A O 1
ATOM 1698 N N . GLU A 1 210 ? 36.435 -30.008 -57.396 1.00 55.97 210 GLU A N 1
ATOM 1699 C CA . GLU A 1 210 ? 36.461 -31.325 -58.032 1.00 55.97 210 GLU A CA 1
ATOM 1700 C C . GLU A 1 210 ? 37.022 -32.380 -57.060 1.00 55.97 210 GLU A C 1
ATOM 1702 O O . GLU A 1 210 ? 38.090 -32.183 -56.476 1.00 55.97 210 GLU A O 1
ATOM 1707 N N . PRO A 1 211 ? 36.309 -33.496 -56.828 1.00 58.62 211 PRO A N 1
ATOM 1708 C CA . PRO A 1 211 ? 36.802 -34.559 -55.961 1.00 58.62 211 PRO A CA 1
ATOM 1709 C C . PRO A 1 211 ? 38.000 -35.274 -56.608 1.00 58.62 211 PRO A C 1
ATOM 1711 O O . PRO A 1 211 ? 37.950 -35.606 -57.792 1.00 58.62 211 PRO A O 1
ATOM 1714 N N . MET A 1 212 ? 39.051 -35.529 -55.815 1.00 58.00 212 MET A N 1
ATOM 1715 C CA . MET A 1 212 ? 40.156 -36.436 -56.176 1.00 58.00 212 MET A CA 1
ATOM 1716 C C . MET A 1 212 ? 39.685 -37.883 -56.342 1.00 58.00 212 MET A C 1
ATOM 1718 O O . MET A 1 212 ? 38.844 -38.328 -55.525 1.00 58.00 212 MET A O 1
#